Protein AF-A0A9X5H8Q0-F1 (afdb_monomer)

Radius of gyration: 17.74 Å; Cα contacts (8 Å, |Δi|>4): 234; chains: 1; bounding box: 45×31×54 Å

Structure (mmCIF, N/CA/C/O backbone):
data_AF-A0A9X5H8Q0-F1
#
_entry.id   AF-A0A9X5H8Q0-F1
#
loop_
_atom_site.group_PDB
_atom_site.id
_atom_site.type_symbol
_atom_site.label_atom_id
_atom_site.label_alt_id
_atom_site.label_comp_id
_atom_site.label_asym_id
_atom_site.label_entity_id
_atom_site.label_seq_id
_atom_site.pdbx_PDB_ins_code
_atom_site.Cartn_x
_atom_site.Cartn_y
_atom_site.Cartn_z
_atom_site.occupancy
_atom_site.B_iso_or_equiv
_atom_site.auth_seq_id
_atom_site.auth_comp_id
_atom_site.auth_asym_id
_atom_site.auth_atom_id
_atom_site.pdbx_PDB_model_num
ATOM 1 N N . MET A 1 1 ? -1.370 -17.791 18.245 1.00 50.34 1 MET A N 1
ATOM 2 C CA . MET A 1 1 ? -1.961 -17.203 17.014 1.00 50.34 1 MET A CA 1
ATOM 3 C C . MET A 1 1 ? -3.452 -17.505 16.830 1.00 50.34 1 MET A C 1
ATOM 5 O O . MET A 1 1 ? -4.183 -16.585 16.493 1.00 50.34 1 MET A O 1
ATOM 9 N N . LYS A 1 2 ? -3.942 -18.726 17.119 1.00 41.28 2 LYS A N 1
ATOM 10 C CA . LYS A 1 2 ? -5.368 -19.105 16.961 1.00 41.28 2 LYS A CA 1
ATOM 11 C C . LYS A 1 2 ? -6.381 -18.156 17.639 1.00 41.28 2 LYS A C 1
ATOM 13 O O . LYS A 1 2 ? -7.402 -17.842 17.040 1.00 41.28 2 LYS A O 1
ATOM 18 N N . LYS A 1 3 ? -6.084 -17.642 18.844 1.00 47.84 3 LYS A N 1
ATOM 19 C CA . LYS A 1 3 ? -6.938 -16.649 19.535 1.00 47.84 3 LYS A CA 1
ATOM 20 C C . LYS A 1 3 ? -7.004 -15.300 18.798 1.00 47.84 3 LYS A C 1
ATOM 22 O O . LYS A 1 3 ? -8.093 -14.778 18.620 1.00 47.84 3 LYS A O 1
ATOM 27 N N . LYS A 1 4 ? -5.874 -14.797 18.278 1.00 48.25 4 LYS A N 1
ATOM 28 C CA . LYS A 1 4 ? -5.809 -13.535 17.509 1.00 48.25 4 LYS A CA 1
ATOM 29 C C . LYS A 1 4 ? -6.620 -13.603 16.210 1.00 48.25 4 LYS A C 1
ATOM 31 O O . LYS A 1 4 ? -7.313 -12.654 15.868 1.00 48.25 4 LYS A O 1
ATOM 36 N N . ILE A 1 5 ? -6.567 -14.751 15.532 1.00 52.00 5 ILE A N 1
ATOM 37 C CA . ILE A 1 5 ? -7.338 -15.019 14.311 1.00 52.00 5 ILE A CA 1
ATOM 38 C C . ILE A 1 5 ? -8.840 -15.080 14.628 1.00 52.00 5 ILE A C 1
ATOM 40 O O . ILE A 1 5 ? -9.629 -14.445 13.936 1.00 52.00 5 ILE A O 1
ATOM 44 N N . LYS A 1 6 ? -9.246 -15.759 15.713 1.00 45.59 6 LYS A N 1
ATOM 45 C CA . LYS A 1 6 ? -10.649 -15.768 16.173 1.00 45.59 6 LYS A CA 1
ATOM 46 C C . LYS A 1 6 ? -11.170 -14.368 16.507 1.00 45.59 6 LYS A C 1
ATOM 48 O O . LYS A 1 6 ? -12.279 -14.040 16.112 1.00 45.59 6 LYS A O 1
ATOM 53 N N . SER A 1 7 ? -10.369 -13.531 17.159 1.00 47.72 7 SER A N 1
ATOM 54 C CA . SER A 1 7 ? -10.732 -12.144 17.473 1.00 47.72 7 SER A CA 1
ATOM 55 C C . SER A 1 7 ? -10.993 -11.288 16.223 1.00 47.72 7 SER A C 1
ATOM 57 O O . SER A 1 7 ? -11.932 -10.503 16.217 1.00 47.72 7 SER A O 1
ATOM 59 N N . TYR A 1 8 ? -10.231 -11.480 15.139 1.00 49.53 8 TYR A N 1
ATOM 60 C CA . TYR A 1 8 ? -10.487 -10.822 13.847 1.00 49.53 8 TYR A CA 1
ATOM 61 C C . TYR A 1 8 ? -11.709 -11.403 13.117 1.00 49.53 8 TYR A C 1
ATOM 63 O O . TYR A 1 8 ? -12.479 -10.680 12.483 1.00 49.53 8 TYR A O 1
ATOM 71 N N . LEU A 1 9 ? -11.917 -12.720 13.240 1.00 44.72 9 LEU A N 1
ATOM 72 C CA . LEU A 1 9 ? -13.046 -13.430 12.638 1.00 44.72 9 LEU A CA 1
ATOM 73 C C . LEU A 1 9 ? -14.406 -13.009 13.219 1.00 44.72 9 LEU A C 1
ATOM 75 O O . LEU A 1 9 ? -15.390 -13.159 12.500 1.00 44.72 9 LEU A O 1
ATOM 79 N N . VAL A 1 10 ? -14.457 -12.503 14.459 1.00 48.38 10 VAL A N 1
ATOM 80 C CA . VAL A 1 10 ? -15.687 -12.024 15.127 1.00 48.38 10 VAL A CA 1
ATOM 81 C C . VAL A 1 10 ? -16.143 -10.656 14.599 1.00 48.38 10 VAL A C 1
ATOM 83 O O . VAL A 1 10 ? -17.338 -10.395 14.564 1.00 48.38 10 VAL A O 1
ATOM 86 N N . PHE A 1 11 ? -15.223 -9.809 14.124 1.00 48.34 11 PHE A N 1
ATOM 87 C CA . PHE A 1 11 ? -15.541 -8.466 13.609 1.00 48.34 11 PHE A CA 1
ATOM 88 C C . PHE A 1 11 ? -15.833 -8.408 12.107 1.00 48.34 11 PHE A C 1
ATOM 90 O O . PHE A 1 11 ? -16.280 -7.381 11.605 1.00 48.34 11 PHE A O 1
ATOM 97 N N . SER A 1 12 ? -15.580 -9.494 11.376 1.00 50.25 12 SER A N 1
ATOM 98 C CA . SER A 1 12 ? -15.702 -9.530 9.919 1.00 50.25 12 SER A CA 1
ATOM 99 C C . SER A 1 12 ? -16.773 -10.525 9.477 1.00 50.25 12 SER A C 1
ATOM 101 O O . SER A 1 12 ? -16.705 -11.720 9.784 1.00 50.25 12 SER A O 1
ATOM 103 N N . SER A 1 13 ? -17.751 -10.036 8.710 1.00 59.66 13 SER A N 1
ATOM 104 C CA . SER A 1 13 ? -18.721 -10.886 8.017 1.00 59.66 13 SER A CA 1
ATOM 105 C C . SER A 1 13 ? -17.998 -11.836 7.053 1.00 59.66 13 SER A C 1
ATOM 107 O O . SER A 1 13 ? -16.905 -11.543 6.560 1.00 59.66 13 SER A O 1
ATOM 109 N N . PHE A 1 14 ? -18.588 -13.003 6.784 1.00 56.47 14 PHE A N 1
ATOM 110 C CA . PHE A 1 14 ? -18.031 -13.959 5.818 1.00 56.47 14 PHE A CA 1
ATOM 111 C C . PHE A 1 14 ? -17.806 -13.303 4.444 1.00 56.47 14 PHE A C 1
ATOM 113 O O . PHE A 1 14 ? -16.741 -13.468 3.851 1.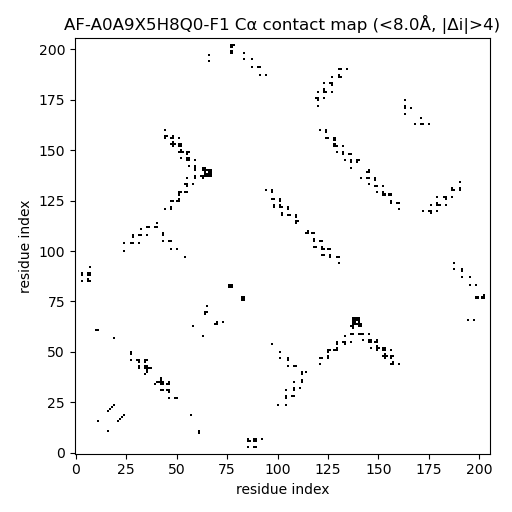00 56.47 14 PHE A O 1
ATOM 120 N N . SER A 1 15 ? -18.741 -12.452 4.011 1.00 58.22 15 SER A N 1
ATOM 121 C CA . SER A 1 15 ? -18.649 -11.682 2.766 1.00 58.22 15 SER A CA 1
ATOM 122 C C . SER A 1 15 ? -17.457 -10.720 2.742 1.00 58.22 15 SER A C 1
ATOM 124 O O . SER A 1 15 ? -16.761 -10.650 1.735 1.00 58.22 15 SER A O 1
ATOM 126 N N . TYR A 1 16 ? -17.148 -10.040 3.853 1.00 67.44 16 TYR A N 1
ATOM 127 C CA . TYR A 1 16 ? -15.959 -9.183 3.935 1.00 67.44 16 TYR A CA 1
ATOM 128 C C . TYR A 1 16 ? -14.668 -9.991 3.740 1.00 67.44 16 TYR A C 1
ATOM 130 O O . TYR A 1 16 ? -13.766 -9.559 3.029 1.00 67.44 16 TYR A O 1
ATOM 138 N N . LYS A 1 17 ? -14.582 -11.192 4.330 1.00 68.44 17 LYS A N 1
ATOM 139 C CA . LYS A 1 17 ? -13.389 -12.052 4.222 1.00 68.44 17 LYS A CA 1
ATOM 140 C C . LYS A 1 17 ? -13.151 -12.485 2.781 1.00 68.44 17 LYS A C 1
ATOM 142 O O . LYS A 1 17 ? -12.035 -12.358 2.291 1.00 68.44 17 LYS A O 1
ATOM 147 N N . VAL A 1 18 ? -14.197 -12.949 2.102 1.00 71.56 18 VAL A N 1
ATOM 148 C CA . VAL A 1 18 ? -14.104 -13.359 0.695 1.00 71.56 18 VAL A CA 1
ATOM 149 C C . VAL A 1 18 ? -13.741 -12.163 -0.190 1.00 71.56 18 VAL A C 1
ATOM 151 O O . VAL A 1 18 ? -12.821 -12.260 -1.000 1.00 71.56 18 VAL A O 1
ATOM 154 N N . CYS A 1 19 ? -14.379 -11.006 0.012 1.00 73.88 19 CYS A N 1
ATOM 155 C CA . CYS A 1 19 ? -14.092 -9.818 -0.789 1.00 73.88 19 CYS A CA 1
ATOM 156 C C . CYS A 1 19 ? -12.659 -9.298 -0.601 1.00 73.88 19 CYS A C 1
ATOM 158 O O . CYS A 1 19 ? -11.999 -8.966 -1.577 1.00 73.88 19 CYS A O 1
ATOM 160 N N . ILE A 1 20 ? -12.157 -9.238 0.632 1.00 76.06 20 ILE A N 1
ATOM 161 C CA . ILE A 1 20 ? -10.864 -8.605 0.940 1.00 76.06 20 ILE A CA 1
ATOM 162 C C . ILE A 1 20 ? -9.680 -9.546 0.715 1.00 76.06 20 ILE A C 1
ATOM 164 O O . ILE A 1 20 ? -8.627 -9.096 0.271 1.00 76.06 20 ILE A O 1
ATOM 168 N N . PHE A 1 21 ? -9.816 -10.831 1.054 1.00 74.38 21 PHE A N 1
ATOM 169 C CA . PHE A 1 21 ? -8.700 -11.778 0.963 1.00 74.38 21 PHE A CA 1
ATOM 170 C C . PHE A 1 21 ? -8.621 -12.497 -0.381 1.00 74.38 21 PHE A C 1
ATOM 172 O O . PHE A 1 21 ? -7.537 -12.944 -0.739 1.00 74.38 21 PHE A O 1
ATOM 179 N N . LEU A 1 22 ? -9.733 -12.619 -1.113 1.00 78.31 22 LEU A N 1
ATOM 180 C CA . LEU A 1 22 ? -9.769 -13.358 -2.375 1.00 78.31 22 LEU A CA 1
ATOM 181 C C . LEU A 1 22 ? -10.064 -12.436 -3.560 1.00 78.31 22 LEU A C 1
ATOM 183 O O . LEU A 1 22 ? -9.274 -12.366 -4.497 1.00 78.31 22 LEU A O 1
ATOM 187 N N . LEU A 1 23 ? -11.178 -11.703 -3.510 1.00 82.75 23 LEU A N 1
ATOM 188 C CA . LEU A 1 23 ? -11.674 -10.965 -4.672 1.00 82.75 23 LEU A CA 1
ATOM 189 C C . LEU A 1 23 ? -10.830 -9.721 -4.979 1.00 82.75 23 LEU A C 1
ATOM 191 O O . LEU A 1 23 ? -10.402 -9.543 -6.114 1.00 82.75 23 LEU A O 1
ATOM 195 N N . MET A 1 24 ? -10.535 -8.892 -3.973 1.00 86.00 24 MET A N 1
ATOM 196 C CA . MET A 1 24 ? -9.744 -7.670 -4.146 1.00 86.00 24 MET A CA 1
ATOM 197 C C . MET A 1 24 ? -8.329 -7.971 -4.672 1.00 86.00 24 MET A C 1
ATOM 199 O O . MET A 1 24 ? -7.957 -7.365 -5.677 1.00 86.00 24 MET A O 1
ATOM 203 N N . PRO A 1 25 ? -7.544 -8.907 -4.094 1.00 85.38 25 PRO A N 1
ATOM 204 C CA . PRO A 1 25 ? -6.224 -9.222 -4.628 1.00 85.38 25 PRO A CA 1
ATOM 205 C C . PRO A 1 25 ? -6.289 -9.814 -6.036 1.00 85.38 25 PRO A C 1
ATOM 207 O O . PRO A 1 25 ? -5.495 -9.418 -6.878 1.00 85.38 25 PRO A O 1
ATOM 210 N N . ALA A 1 26 ? -7.251 -10.700 -6.327 1.00 86.69 26 ALA A N 1
ATOM 211 C CA . ALA A 1 26 ? -7.394 -11.289 -7.660 1.00 86.69 26 ALA A CA 1
ATOM 212 C C . ALA A 1 26 ? -7.710 -10.234 -8.734 1.00 86.69 26 ALA A C 1
ATOM 214 O O . ALA A 1 26 ? -7.092 -10.230 -9.798 1.00 86.69 26 ALA A O 1
ATOM 215 N N . VAL A 1 27 ? -8.626 -9.305 -8.440 1.00 89.50 27 VAL A N 1
ATOM 216 C CA . VAL A 1 27 ? -8.966 -8.198 -9.346 1.00 89.50 27 VAL A CA 1
ATOM 217 C C . VAL A 1 27 ? -7.771 -7.264 -9.534 1.00 89.50 27 VAL A C 1
ATOM 219 O O . VAL A 1 27 ? -7.460 -6.899 -10.665 1.00 89.50 27 VAL A O 1
ATOM 222 N N . LEU A 1 28 ? -7.062 -6.914 -8.456 1.00 89.62 28 LEU A N 1
ATOM 223 C CA . LEU A 1 28 ? -5.880 -6.051 -8.535 1.00 89.62 28 LEU A CA 1
ATOM 224 C C . LEU A 1 28 ? -4.726 -6.700 -9.303 1.00 89.62 28 LEU A C 1
ATOM 226 O O . LEU A 1 28 ? -4.047 -6.000 -10.044 1.00 89.62 28 LEU A O 1
ATOM 230 N N . VAL A 1 29 ? -4.525 -8.014 -9.179 1.00 91.19 29 VAL A N 1
ATOM 231 C CA . VAL A 1 29 ? -3.552 -8.750 -10.000 1.00 91.19 29 VAL A CA 1
ATOM 232 C C . VAL A 1 29 ? -3.957 -8.715 -11.470 1.00 91.19 29 VAL A C 1
ATOM 234 O O . VAL A 1 29 ? -3.126 -8.393 -12.310 1.00 91.19 29 VAL A O 1
ATOM 237 N N . GLY A 1 30 ? -5.224 -8.994 -11.794 1.00 89.56 30 GLY A N 1
ATOM 238 C CA . GLY A 1 30 ? -5.702 -8.964 -13.179 1.00 89.56 30 GLY A CA 1
ATOM 239 C C . GLY A 1 30 ? -5.543 -7.584 -13.825 1.00 89.56 30 GLY A C 1
ATOM 240 O O . GLY A 1 30 ? -5.017 -7.472 -14.932 1.00 89.56 30 GLY A O 1
ATOM 241 N N . ILE A 1 31 ? -5.931 -6.527 -13.105 1.00 91.19 31 ILE A N 1
ATOM 242 C CA . ILE A 1 31 ? -5.744 -5.140 -13.548 1.00 91.19 31 ILE A CA 1
ATOM 243 C C . ILE A 1 31 ? -4.251 -4.808 -13.652 1.00 91.19 31 ILE A C 1
ATOM 245 O O . ILE A 1 31 ? -3.831 -4.231 -14.651 1.00 91.19 31 ILE A O 1
ATOM 249 N N . GLY A 1 32 ? -3.446 -5.198 -12.663 1.00 89.69 32 GLY A N 1
ATOM 250 C CA . GLY A 1 32 ? -2.006 -4.946 -12.637 1.00 89.69 32 GLY A CA 1
ATOM 251 C C . GLY A 1 32 ? -1.281 -5.575 -13.823 1.00 89.69 32 GLY A C 1
ATOM 252 O O . GLY A 1 32 ? -0.556 -4.882 -14.528 1.00 89.69 32 GLY A O 1
ATOM 253 N N . ILE A 1 33 ? -1.552 -6.849 -14.123 1.00 91.62 33 ILE A N 1
ATOM 254 C CA . ILE A 1 33 ? -1.021 -7.544 -15.307 1.00 91.62 33 ILE A CA 1
ATOM 255 C C . ILE A 1 33 ? -1.441 -6.822 -16.593 1.00 91.62 33 ILE A C 1
ATOM 257 O O . ILE A 1 33 ? -0.608 -6.601 -17.472 1.00 91.62 33 ILE A O 1
ATOM 261 N N . GLY A 1 34 ? -2.707 -6.403 -16.693 1.00 90.69 34 GLY A N 1
ATOM 262 C CA . GLY A 1 34 ? -3.199 -5.628 -17.832 1.00 90.69 34 GLY A CA 1
ATOM 263 C C . GLY A 1 34 ? -2.427 -4.321 -18.026 1.00 90.69 34 GLY A C 1
ATOM 264 O O . GLY A 1 34 ? -1.940 -4.047 -19.120 1.00 90.69 34 GLY A O 1
ATOM 265 N N . ILE A 1 35 ? -2.233 -3.540 -16.963 1.00 90.94 35 ILE A N 1
ATOM 266 C CA . ILE A 1 35 ? -1.495 -2.270 -17.027 1.00 90.94 35 ILE A CA 1
ATOM 267 C C . ILE A 1 35 ? -0.020 -2.511 -17.370 1.00 90.94 35 ILE A C 1
ATOM 269 O O . ILE A 1 35 ? 0.526 -1.831 -18.238 1.00 90.94 35 ILE A O 1
ATOM 273 N N . VAL A 1 36 ? 0.621 -3.490 -16.730 1.00 91.19 36 VAL A N 1
ATOM 274 C CA . VAL A 1 36 ? 2.016 -3.872 -16.998 1.00 91.19 36 VAL A CA 1
ATOM 275 C C . VAL A 1 36 ? 2.201 -4.317 -18.448 1.00 91.19 36 VAL A C 1
ATOM 277 O O . VAL A 1 36 ? 3.196 -3.956 -19.066 1.00 91.19 36 VAL A O 1
ATOM 280 N N . SER A 1 37 ? 1.234 -5.029 -19.033 1.00 88.94 37 SER A N 1
ATOM 281 C CA . SER A 1 37 ? 1.314 -5.452 -20.437 1.00 88.94 37 SER A CA 1
ATOM 282 C C . SER A 1 37 ? 1.310 -4.287 -21.435 1.00 88.94 37 SER A C 1
ATOM 284 O O . SER A 1 37 ? 1.880 -4.411 -22.515 1.00 88.94 37 SER A O 1
ATOM 286 N N . ILE A 1 38 ? 0.704 -3.152 -21.068 1.00 90.25 38 ILE A N 1
ATOM 287 C CA . ILE A 1 38 ? 0.595 -1.964 -21.927 1.00 90.25 38 ILE A CA 1
ATOM 288 C C . ILE A 1 38 ? 1.763 -0.997 -21.681 1.00 90.25 38 ILE A C 1
ATOM 290 O O . ILE A 1 38 ? 2.310 -0.436 -22.626 1.00 90.25 38 ILE A O 1
ATOM 294 N N . PHE A 1 39 ? 2.140 -0.792 -20.416 1.00 85.56 39 PHE A N 1
ATOM 295 C CA . PHE A 1 39 ? 3.065 0.269 -19.993 1.00 85.56 39 PHE A CA 1
ATOM 296 C C . PHE A 1 39 ? 4.423 -0.235 -19.476 1.00 85.56 39 PHE A C 1
ATOM 298 O O . PHE A 1 39 ? 5.269 0.576 -19.094 1.00 85.56 39 PHE A O 1
ATOM 305 N N . GLY A 1 40 ? 4.655 -1.550 -19.437 1.00 84.44 40 GLY A N 1
ATOM 306 C CA . GLY A 1 40 ? 5.911 -2.144 -18.970 1.00 84.44 40 GLY A CA 1
ATOM 307 C C . GLY A 1 40 ? 6.224 -1.793 -17.512 1.00 84.44 40 GLY A C 1
ATOM 308 O O . GLY A 1 40 ? 5.362 -1.908 -16.637 1.00 84.44 40 GLY A O 1
ATOM 309 N N . GLU A 1 41 ? 7.451 -1.331 -17.244 1.00 80.62 41 GLU A N 1
ATOM 310 C CA . GLU A 1 41 ? 7.910 -0.942 -15.898 1.00 80.62 41 GLU A CA 1
ATOM 311 C C . GLU A 1 41 ? 7.047 0.157 -15.258 1.00 80.62 41 GLU A C 1
ATOM 313 O O . GLU A 1 41 ? 6.767 0.112 -14.058 1.00 80.62 41 GLU A O 1
ATOM 318 N N . LEU A 1 42 ? 6.553 1.117 -16.050 1.00 84.31 42 LEU A N 1
ATOM 319 C CA . LEU A 1 42 ? 5.640 2.158 -15.561 1.00 84.31 42 LEU A CA 1
ATOM 320 C C . LEU A 1 42 ? 4.289 1.575 -15.123 1.00 84.31 42 LEU A C 1
ATOM 322 O O . LEU A 1 42 ? 3.583 2.165 -14.306 1.00 84.31 42 LEU A O 1
ATOM 326 N N . GLY A 1 43 ? 3.927 0.391 -15.617 1.00 85.75 43 GLY A N 1
ATOM 327 C CA . GLY A 1 43 ? 2.734 -0.305 -15.162 1.00 85.75 43 GLY A CA 1
ATOM 328 C C . GLY A 1 43 ? 2.856 -0.858 -13.742 1.00 85.75 43 GLY A C 1
ATOM 329 O O . GLY A 1 43 ? 1.854 -0.932 -13.029 1.00 85.75 43 GLY A O 1
ATOM 330 N N . LEU A 1 44 ? 4.071 -1.176 -13.280 1.00 87.12 44 LEU A N 1
ATOM 331 C CA . LEU A 1 44 ? 4.309 -1.634 -11.906 1.00 87.12 44 LEU A CA 1
ATOM 332 C C . LEU A 1 44 ? 4.085 -0.501 -10.900 1.00 87.12 44 LEU A C 1
ATOM 334 O O . LEU A 1 44 ? 3.439 -0.700 -9.868 1.00 87.12 44 LEU A O 1
ATOM 338 N N . THR A 1 45 ? 4.539 0.711 -11.229 1.00 89.88 45 THR A N 1
ATOM 339 C CA . THR A 1 45 ? 4.321 1.892 -10.383 1.00 89.88 45 THR A CA 1
ATOM 340 C C . THR A 1 45 ? 2.839 2.257 -10.320 1.00 89.88 45 THR A C 1
ATOM 342 O O . THR A 1 45 ? 2.307 2.463 -9.229 1.00 89.88 45 THR A O 1
ATOM 345 N N . ALA A 1 46 ? 2.137 2.229 -11.457 1.00 90.06 46 ALA A N 1
ATOM 346 C CA . ALA A 1 46 ? 0.690 2.426 -11.513 1.00 90.06 46 ALA A CA 1
ATOM 347 C C . ALA A 1 46 ? -0.077 1.356 -10.711 1.00 90.06 46 ALA A C 1
ATOM 349 O O . ALA A 1 46 ? -1.041 1.670 -10.010 1.00 90.06 46 ALA A O 1
ATOM 350 N N . THR A 1 47 ? 0.380 0.102 -10.735 1.00 91.62 47 THR A N 1
ATOM 351 C CA . THR A 1 47 ? -0.206 -0.977 -9.924 1.00 91.62 47 THR A CA 1
ATOM 352 C C . THR A 1 47 ? -0.017 -0.718 -8.427 1.00 91.62 47 THR A C 1
ATOM 354 O O . THR A 1 47 ? -0.969 -0.860 -7.659 1.00 91.62 47 THR A O 1
ATOM 357 N N . ALA A 1 48 ? 1.164 -0.257 -7.998 1.00 91.44 48 ALA A N 1
ATOM 358 C CA . ALA A 1 48 ? 1.414 0.128 -6.606 1.00 91.44 48 ALA A CA 1
ATOM 359 C C . ALA A 1 48 ? 0.526 1.306 -6.151 1.00 91.44 48 ALA A C 1
ATOM 361 O O . ALA A 1 48 ? 0.041 1.323 -5.015 1.00 91.44 48 ALA A O 1
ATOM 362 N N . MET A 1 49 ? 0.251 2.273 -7.034 1.00 93.31 49 MET A N 1
ATOM 363 C CA . MET A 1 49 ? -0.692 3.365 -6.756 1.00 93.31 49 MET A CA 1
ATOM 364 C C . MET A 1 49 ? -2.116 2.844 -6.540 1.00 93.31 49 MET A C 1
ATOM 366 O O . MET A 1 49 ? -2.755 3.176 -5.538 1.00 93.31 49 MET A O 1
ATOM 370 N N . LEU A 1 50 ? -2.606 2.016 -7.469 1.00 91.81 50 LEU A N 1
ATOM 371 C CA . LEU A 1 50 ? -3.956 1.451 -7.421 1.00 91.81 50 LEU A CA 1
ATOM 372 C C . LEU A 1 50 ? -4.155 0.567 -6.194 1.00 91.81 50 LEU A C 1
ATOM 374 O O . LEU A 1 50 ? -5.181 0.671 -5.525 1.00 91.81 50 LEU A O 1
ATOM 378 N N . LEU A 1 51 ? -3.155 -0.249 -5.863 1.00 93.12 51 LEU A N 1
ATOM 379 C CA . LEU A 1 51 ? -3.128 -1.039 -4.642 1.00 93.12 51 LEU A CA 1
ATOM 380 C C . LEU A 1 51 ? -3.282 -0.153 -3.399 1.00 93.12 51 LEU A C 1
ATOM 382 O O . LEU A 1 51 ? -4.140 -0.416 -2.559 1.00 93.12 51 LEU A O 1
ATOM 386 N N . THR A 1 52 ? -2.492 0.917 -3.300 1.00 91.56 52 THR A N 1
ATOM 387 C CA . THR A 1 52 ? -2.527 1.838 -2.153 1.00 91.56 52 THR A CA 1
ATOM 388 C C . THR A 1 52 ? -3.911 2.478 -1.999 1.00 91.56 52 THR A C 1
ATOM 390 O O . THR A 1 52 ? -4.458 2.528 -0.896 1.00 91.56 52 THR A O 1
ATOM 393 N N . MET A 1 53 ? -4.518 2.900 -3.111 1.00 90.25 53 MET A N 1
ATOM 394 C CA . MET A 1 53 ? -5.879 3.439 -3.137 1.00 90.25 53 MET A CA 1
ATOM 395 C C . MET A 1 53 ? -6.913 2.393 -2.696 1.00 90.25 53 MET A C 1
ATOM 397 O O . MET A 1 53 ? -7.721 2.650 -1.801 1.00 90.25 53 MET A O 1
ATOM 401 N N . ALA A 1 54 ? -6.868 1.194 -3.280 1.00 88.38 54 ALA A N 1
ATOM 402 C CA . ALA A 1 54 ? -7.784 0.103 -2.962 1.00 88.38 54 ALA A CA 1
ATOM 403 C C . ALA A 1 54 ? -7.703 -0.294 -1.483 1.00 88.38 54 ALA A C 1
ATOM 405 O O . ALA A 1 54 ? -8.726 -0.501 -0.831 1.00 88.38 54 ALA A O 1
ATOM 406 N N . GLU A 1 55 ? -6.500 -0.330 -0.914 1.00 89.69 55 GLU A N 1
ATOM 407 C CA . GLU A 1 55 ? -6.296 -0.659 0.490 1.00 89.69 55 GLU A CA 1
ATOM 408 C C . GLU A 1 55 ? -6.858 0.396 1.453 1.00 89.69 55 GLU A C 1
ATOM 410 O O . GLU A 1 55 ? -7.331 0.025 2.533 1.00 89.69 55 GLU A O 1
ATOM 415 N N . ILE A 1 56 ? -6.836 1.680 1.088 1.00 87.19 56 ILE A N 1
ATOM 416 C CA . ILE A 1 56 ? -7.417 2.770 1.891 1.00 87.19 56 ILE A CA 1
ATOM 417 C C . ILE A 1 56 ? -8.947 2.771 1.789 1.00 87.19 56 ILE A C 1
ATOM 419 O O . ILE A 1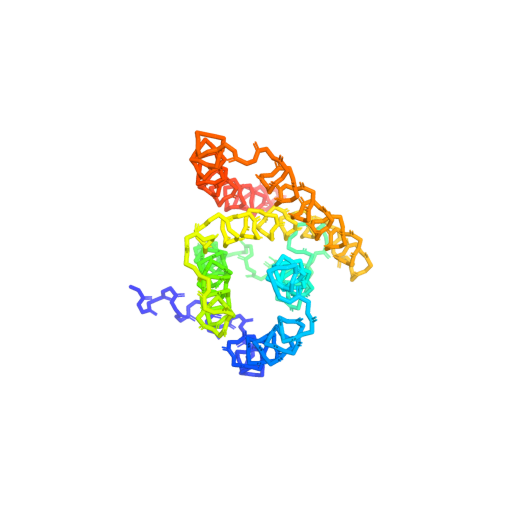 56 ? -9.639 2.923 2.798 1.00 87.19 56 ILE A O 1
ATOM 423 N N . LEU A 1 57 ? -9.493 2.528 0.596 1.00 85.62 57 LEU A N 1
ATOM 424 C CA . LEU A 1 57 ? -10.939 2.404 0.402 1.00 85.62 57 LEU A CA 1
ATOM 425 C C . LEU A 1 57 ? -11.506 1.171 1.108 1.00 85.62 57 LEU A C 1
ATOM 427 O O . LEU A 1 57 ? -12.553 1.255 1.747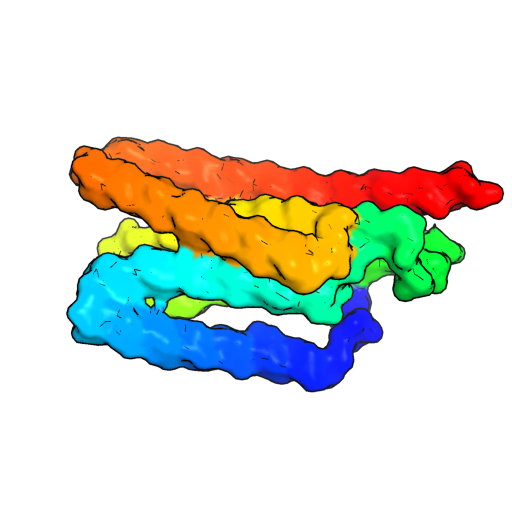 1.00 85.62 57 LEU A O 1
ATOM 431 N N . SER A 1 58 ? -10.793 0.044 1.059 1.00 82.19 58 SER A N 1
ATOM 432 C CA . SER A 1 58 ? -11.207 -1.191 1.729 1.00 82.19 58 SER A CA 1
ATOM 433 C C . SER A 1 58 ? -11.314 -1.035 3.252 1.00 82.19 58 SER A C 1
ATOM 435 O O . SER A 1 58 ? -12.183 -1.640 3.881 1.00 82.19 58 SER A O 1
ATOM 437 N N . ASP A 1 59 ? -10.488 -0.159 3.837 1.00 78.81 59 ASP A N 1
ATOM 438 C CA . ASP A 1 59 ? -10.479 0.135 5.273 1.00 78.81 59 ASP A CA 1
ATOM 439 C C . ASP A 1 59 ? -11.763 0.827 5.738 1.00 78.81 59 ASP A C 1
ATOM 441 O O . ASP A 1 59 ? -12.213 0.605 6.864 1.00 78.81 59 ASP A O 1
ATOM 445 N N . HIS A 1 60 ? -12.406 1.595 4.846 1.00 75.81 60 HIS A N 1
ATOM 446 C CA . HIS A 1 60 ? -13.696 2.227 5.123 1.00 75.81 60 HIS A CA 1
ATOM 447 C C . HIS A 1 60 ? -14.737 1.197 5.578 1.00 75.81 60 HIS A C 1
ATOM 449 O O . HIS A 1 60 ? -15.585 1.474 6.421 1.00 75.81 60 HIS A O 1
ATOM 455 N N . TRP A 1 61 ? -14.684 -0.020 5.040 1.00 68.19 61 TRP A N 1
ATOM 456 C CA . TRP A 1 61 ? -15.725 -0.999 5.308 1.00 68.19 61 TRP A CA 1
ATOM 457 C C . TRP A 1 61 ? -15.632 -1.616 6.712 1.00 68.19 61 TRP A C 1
ATOM 459 O O . TRP A 1 61 ? -16.665 -1.943 7.298 1.00 68.19 61 TRP A O 1
ATOM 469 N N . LEU A 1 62 ? -14.422 -1.750 7.274 1.00 64.56 62 LEU A N 1
ATOM 470 C CA . LEU A 1 62 ? -14.209 -2.429 8.561 1.00 64.56 62 LEU A CA 1
ATOM 471 C C . LEU A 1 62 ? -13.866 -1.480 9.712 1.00 64.56 62 LEU A C 1
ATOM 473 O O . LEU A 1 62 ? -14.257 -1.742 10.848 1.00 64.56 62 LEU A O 1
ATOM 477 N N . PHE A 1 63 ? -13.171 -0.378 9.434 1.00 65.56 63 PHE A N 1
ATOM 478 C CA . PHE A 1 63 ? -12.617 0.507 10.459 1.00 65.56 63 PHE A CA 1
ATOM 479 C C . PHE A 1 63 ? -13.014 1.979 10.304 1.00 65.56 63 PHE A C 1
ATOM 481 O O . PHE A 1 63 ? -12.482 2.833 11.024 1.00 65.56 63 PHE A O 1
ATOM 488 N N . SER A 1 64 ? -13.964 2.296 9.416 1.00 61.97 64 SER A N 1
ATOM 489 C CA . SER A 1 64 ? -14.468 3.666 9.313 1.00 61.97 64 SER A CA 1
ATOM 490 C C . SER A 1 64 ? -15.016 4.156 10.655 1.00 61.97 64 SER A C 1
ATOM 492 O O . SER A 1 64 ? -15.711 3.434 11.371 1.00 61.97 64 SER A O 1
ATOM 494 N N . GLY A 1 65 ? -14.647 5.384 11.017 1.00 57.53 65 GLY A N 1
ATOM 495 C CA . GLY A 1 65 ? -15.123 6.033 12.235 1.00 57.53 65 GLY A CA 1
ATOM 496 C C . GLY A 1 65 ? -14.551 5.472 13.542 1.00 57.53 65 GLY A C 1
ATOM 497 O O . GLY A 1 65 ? -14.969 5.921 14.607 1.00 57.53 65 GLY A O 1
ATOM 498 N N . LEU A 1 66 ? -13.560 4.564 13.510 1.00 59.44 66 LEU A N 1
ATOM 499 C CA . LEU A 1 66 ? -12.884 4.086 14.730 1.00 59.44 66 LEU A CA 1
ATOM 500 C C . LEU A 1 66 ? -12.267 5.219 15.565 1.00 59.44 66 LEU A C 1
ATOM 502 O O . LEU A 1 66 ? -12.072 5.077 16.768 1.00 59.44 66 LEU A O 1
ATOM 506 N N . MET A 1 67 ? -11.894 6.334 14.936 1.00 56.09 67 MET A N 1
ATOM 507 C CA . MET A 1 67 ? -11.386 7.507 15.645 1.00 56.09 67 MET A CA 1
ATOM 508 C C . MET A 1 67 ? -12.355 8.693 15.595 1.00 56.09 67 MET A C 1
ATOM 510 O O . MET A 1 67 ? -11.977 9.772 16.050 1.00 56.09 67 MET A O 1
ATOM 514 N N . ALA A 1 68 ? -13.583 8.522 15.105 1.00 57.34 68 ALA A N 1
ATOM 515 C CA . ALA A 1 68 ? -14.625 9.540 15.214 1.00 57.34 68 ALA A CA 1
ATOM 516 C C . ALA A 1 68 ? -15.196 9.564 16.644 1.00 57.34 68 ALA A C 1
ATOM 518 O O . ALA A 1 68 ? -15.151 8.564 17.360 1.00 57.34 68 ALA A O 1
ATOM 519 N N . LYS A 1 69 ? -15.669 10.734 17.091 1.00 50.16 69 LYS A N 1
ATOM 520 C CA . LYS A 1 69 ? -16.110 10.968 18.479 1.00 50.16 69 LYS A CA 1
ATOM 521 C C . LYS A 1 69 ? -17.402 10.202 18.831 1.00 50.16 69 LYS A C 1
ATOM 523 O O . LYS A 1 69 ? -17.588 9.876 19.996 1.00 50.16 69 LYS A O 1
ATOM 528 N N . GLU A 1 70 ? -18.210 9.857 17.826 1.00 46.53 70 GLU A N 1
ATOM 529 C CA . GLU A 1 70 ? -19.533 9.222 17.940 1.00 46.53 70 GLU A CA 1
ATOM 530 C C . GLU A 1 70 ? -19.642 8.001 17.007 1.00 46.53 70 GLU A C 1
ATOM 532 O O . GLU A 1 70 ? -20.341 8.026 15.998 1.00 46.53 70 GLU A O 1
ATOM 537 N N . SER A 1 71 ? -18.900 6.924 17.276 1.00 48.84 71 SER A N 1
ATOM 538 C CA . SER A 1 71 ? -19.147 5.649 16.588 1.00 48.84 71 SER A CA 1
ATOM 539 C C . SER A 1 71 ? -19.893 4.685 17.511 1.00 48.84 71 SER A C 1
ATOM 541 O O . SER A 1 71 ? -19.307 4.090 18.412 1.00 48.84 71 SER A O 1
ATOM 543 N N . GLU A 1 72 ? -21.194 4.497 17.254 1.00 43.59 72 GLU A N 1
ATOM 544 C CA . GLU A 1 72 ? -22.100 3.603 18.009 1.00 43.59 72 GLU A CA 1
ATOM 545 C C . GLU A 1 72 ? -21.548 2.172 18.167 1.00 43.59 72 GLU A C 1
ATOM 547 O O . GLU A 1 72 ? -21.742 1.513 19.185 1.00 43.59 72 GLU A O 1
ATOM 552 N N . ARG A 1 73 ? -20.774 1.679 17.188 1.00 45.50 73 ARG A N 1
ATOM 553 C CA . ARG A 1 73 ? -20.150 0.341 17.243 1.00 45.50 73 ARG A CA 1
ATOM 554 C C . ARG A 1 73 ? -19.048 0.211 18.303 1.00 45.50 73 ARG A C 1
ATOM 556 O O . ARG A 1 73 ? -18.601 -0.903 18.578 1.00 45.50 73 ARG A O 1
ATOM 563 N N . MET A 1 74 ? -18.578 1.321 18.871 1.00 48.44 74 MET A N 1
ATOM 564 C CA . MET A 1 74 ? -17.416 1.369 19.757 1.00 48.44 74 MET A CA 1
ATOM 565 C C . MET A 1 74 ? -17.777 1.383 21.247 1.00 48.44 74 MET A C 1
ATOM 567 O O . MET A 1 74 ? -16.908 1.102 22.072 1.00 48.44 74 MET A O 1
ATOM 571 N N . GLU A 1 75 ? -19.041 1.628 21.604 1.00 47.91 75 GLU A N 1
ATOM 572 C CA . GLU A 1 75 ? -19.502 1.605 23.001 1.00 47.91 75 GLU A CA 1
ATOM 573 C C . GLU A 1 75 ? -19.469 0.188 23.589 1.00 47.91 75 GLU A C 1
ATOM 575 O O . GLU A 1 75 ? -18.939 -0.021 24.677 1.00 47.91 75 GLU A O 1
ATOM 580 N N . VAL A 1 76 ? -19.897 -0.820 22.820 1.00 49.25 76 VAL A N 1
ATOM 581 C CA . VAL A 1 76 ? -19.895 -2.234 23.250 1.00 49.25 76 VAL A CA 1
ATOM 582 C C . VAL A 1 76 ? -18.472 -2.796 23.409 1.00 49.25 76 VAL A C 1
ATOM 584 O O . VAL A 1 76 ? -18.223 -3.688 24.216 1.00 49.25 76 VAL A O 1
ATOM 587 N N . LEU A 1 77 ? -17.509 -2.277 22.642 1.00 51.31 77 LEU A N 1
ATOM 588 C CA . LEU A 1 77 ? -16.106 -2.699 22.706 1.00 51.31 77 LEU A CA 1
ATOM 589 C C . LEU A 1 77 ? -15.307 -1.982 23.798 1.00 51.31 77 LEU A C 1
ATOM 591 O O . LEU A 1 77 ? -14.339 -2.553 24.304 1.00 51.31 77 LEU A O 1
ATOM 595 N N . ARG A 1 78 ? -15.687 -0.744 24.135 1.00 53.34 78 ARG A N 1
ATOM 596 C CA . ARG A 1 78 ? -15.043 0.040 25.192 1.00 53.34 78 ARG A CA 1
ATOM 597 C C . ARG A 1 78 ? -15.305 -0.557 26.568 1.00 53.34 78 ARG A C 1
ATOM 599 O O . ARG A 1 78 ? -14.384 -0.599 27.364 1.00 53.34 78 ARG A O 1
ATOM 606 N N . THR A 1 79 ? -16.485 -1.112 26.825 1.00 51.72 79 THR A N 1
ATOM 607 C CA . THR A 1 79 ? -16.897 -1.576 28.163 1.00 51.72 79 THR A CA 1
ATOM 608 C C . THR A 1 79 ? -16.236 -2.874 28.654 1.00 51.72 79 THR A C 1
ATOM 610 O O . THR A 1 79 ? -16.476 -3.275 29.789 1.00 51.72 79 THR A O 1
ATOM 613 N N . SER A 1 80 ? -15.374 -3.542 27.868 1.00 56.72 80 SER A N 1
ATOM 614 C CA . SER A 1 80 ? -14.693 -4.770 28.315 1.00 56.72 80 SER A CA 1
ATOM 615 C C . SER A 1 80 ? -13.179 -4.755 28.079 1.00 56.72 80 SER A C 1
ATOM 617 O O . SER A 1 80 ? -12.695 -4.501 26.974 1.00 56.72 80 SER A O 1
ATOM 619 N N . GLY A 1 81 ? -12.402 -5.141 29.102 1.00 59.06 81 GLY A N 1
ATOM 620 C CA . GLY A 1 81 ? -10.941 -5.293 28.995 1.00 59.06 81 GLY A CA 1
ATOM 621 C C . GLY A 1 81 ? -10.502 -6.277 27.898 1.00 59.06 81 GLY A C 1
ATOM 622 O O . GLY A 1 81 ? -9.438 -6.113 27.300 1.00 59.06 81 GLY A O 1
ATOM 623 N N . MET A 1 82 ? -11.356 -7.250 27.559 1.00 62.38 82 MET A N 1
ATOM 624 C CA . MET A 1 82 ? -11.136 -8.202 26.466 1.00 62.38 82 MET A CA 1
ATOM 625 C C . MET A 1 82 ? -11.343 -7.570 25.074 1.00 62.38 82 MET A C 1
ATOM 627 O O . MET A 1 82 ? -10.622 -7.913 24.134 1.00 62.38 82 MET A O 1
ATOM 631 N N . GLY A 1 83 ? -12.267 -6.610 24.932 1.00 62.81 83 GLY A N 1
ATOM 632 C CA . GLY A 1 83 ? -12.517 -5.878 23.683 1.00 62.81 83 GLY A CA 1
ATOM 633 C C . GLY A 1 83 ? -11.304 -5.077 23.204 1.00 62.81 83 GLY A C 1
ATOM 634 O O . GLY A 1 83 ? -10.998 -5.037 22.009 1.00 62.81 83 GLY A O 1
ATOM 635 N N . MET A 1 84 ? -10.531 -4.534 24.146 1.00 67.81 84 MET A N 1
ATOM 636 C CA . MET A 1 84 ? -9.314 -3.781 23.855 1.00 67.81 84 MET A CA 1
ATOM 637 C C . MET A 1 84 ? -8.204 -4.659 23.245 1.00 67.81 84 MET A C 1
ATOM 639 O O . MET A 1 84 ? -7.574 -4.277 22.254 1.00 67.81 84 MET A O 1
ATOM 643 N N . GLU A 1 85 ? -7.975 -5.866 23.771 1.00 69.44 85 GLU A N 1
ATOM 644 C CA . GLU A 1 85 ? -7.006 -6.800 23.176 1.00 69.44 85 GLU A CA 1
ATOM 645 C C . GLU A 1 85 ? -7.438 -7.295 21.793 1.00 69.44 85 GLU A C 1
ATOM 647 O O . GLU A 1 85 ? -6.602 -7.476 20.900 1.00 69.44 85 GLU A O 1
ATOM 652 N N . ILE A 1 86 ? -8.744 -7.493 21.597 1.00 71.12 86 ILE A N 1
ATOM 653 C CA . ILE A 1 86 ? -9.317 -7.891 20.310 1.00 71.12 86 ILE A CA 1
ATOM 654 C C . ILE A 1 86 ? -9.065 -6.807 19.257 1.00 71.12 86 ILE A C 1
ATOM 656 O O . ILE A 1 86 ? -8.555 -7.125 18.180 1.00 71.12 86 ILE A O 1
ATOM 660 N N . MET A 1 87 ? -9.316 -5.536 19.584 1.00 73.88 87 MET A N 1
ATOM 661 C CA . MET A 1 87 ? -9.070 -4.419 18.670 1.00 73.88 87 MET A CA 1
ATOM 662 C C . MET A 1 87 ? -7.583 -4.283 18.317 1.00 73.88 87 MET A C 1
ATOM 664 O O . MET A 1 87 ? -7.236 -4.154 17.142 1.00 73.88 87 MET A O 1
ATOM 668 N N . LYS A 1 88 ? -6.683 -4.402 19.304 1.00 78.12 88 LYS A N 1
ATOM 669 C CA . LYS A 1 88 ? -5.231 -4.396 19.058 1.00 78.12 88 LYS A CA 1
ATOM 670 C C . LYS A 1 88 ? -4.824 -5.487 18.068 1.00 78.12 88 LYS A C 1
ATOM 672 O O . LYS A 1 88 ? -4.063 -5.232 17.137 1.00 78.12 88 LYS A O 1
ATOM 677 N N . ASN A 1 89 ? -5.315 -6.709 18.271 1.00 76.19 89 ASN A N 1
ATOM 678 C CA . ASN A 1 89 ? -5.007 -7.831 17.389 1.00 76.19 89 ASN A CA 1
ATOM 679 C C . ASN A 1 89 ? -5.595 -7.635 15.987 1.00 76.19 89 ASN A C 1
ATOM 681 O O . ASN A 1 89 ? -4.946 -8.017 15.016 1.00 76.19 89 ASN A O 1
ATOM 685 N N . ALA A 1 90 ? -6.772 -7.017 15.875 1.00 73.62 90 ALA A N 1
ATOM 686 C CA . ALA A 1 90 ? -7.392 -6.735 14.589 1.00 73.62 90 ALA A CA 1
ATOM 687 C C . ALA A 1 90 ? -6.607 -5.701 13.772 1.00 73.62 90 ALA A C 1
ATOM 689 O O . ALA A 1 90 ? -6.374 -5.916 12.586 1.00 73.62 90 ALA A O 1
ATOM 690 N N . LEU A 1 91 ? -6.119 -4.640 14.420 1.00 78.56 91 LEU A N 1
ATOM 691 C CA . LEU A 1 91 ? -5.261 -3.631 13.792 1.00 78.56 91 LEU A CA 1
ATOM 692 C C . LEU A 1 91 ? -3.927 -4.221 13.320 1.00 78.56 91 LEU A C 1
ATOM 694 O O . LEU A 1 91 ? -3.476 -3.931 12.216 1.00 78.56 91 LEU A O 1
ATOM 698 N N . ILE A 1 92 ? -3.303 -5.078 14.136 1.00 82.56 92 ILE A N 1
ATOM 699 C CA . ILE A 1 92 ? -2.050 -5.752 13.763 1.00 82.56 92 ILE A CA 1
A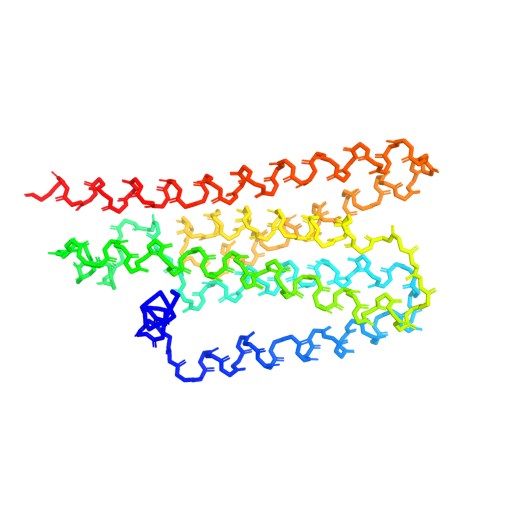TOM 700 C C . ILE A 1 92 ? -2.267 -6.681 12.563 1.00 82.56 92 ILE A C 1
ATOM 702 O O . ILE A 1 92 ? -1.437 -6.712 11.659 1.00 82.56 92 ILE A O 1
ATOM 706 N N . LEU A 1 93 ? -3.364 -7.443 12.549 1.00 81.00 93 LEU A N 1
ATOM 707 C CA . LEU A 1 93 ? -3.676 -8.346 11.441 1.00 81.00 93 LEU A CA 1
ATOM 708 C C . LEU A 1 93 ? -4.024 -7.595 10.156 1.00 81.00 93 LEU A C 1
ATOM 710 O O . LEU A 1 93 ? -3.668 -8.069 9.084 1.00 81.00 93 LEU A O 1
ATOM 714 N N . ASP A 1 94 ? -4.666 -6.432 10.250 1.00 83.69 94 ASP A N 1
ATOM 715 C CA . ASP A 1 94 ? -4.926 -5.589 9.084 1.00 83.69 94 ASP A CA 1
ATOM 716 C C . ASP A 1 94 ? -3.635 -5.021 8.477 1.00 83.69 94 ASP A C 1
ATOM 718 O O . ASP A 1 94 ? -3.439 -5.123 7.268 1.00 83.69 94 ASP A O 1
ATOM 722 N N . LEU A 1 95 ? -2.709 -4.523 9.304 1.00 85.81 95 LEU A N 1
ATOM 723 C CA . LEU A 1 95 ? -1.390 -4.081 8.836 1.00 85.81 95 LEU A CA 1
ATOM 724 C C . LEU A 1 95 ? -0.591 -5.231 8.211 1.00 85.81 95 LEU A C 1
ATOM 726 O O . LEU A 1 95 ? -0.035 -5.085 7.127 1.00 85.81 95 LEU A O 1
ATOM 730 N N . LEU A 1 96 ? -0.581 -6.403 8.854 1.00 87.62 96 LEU A N 1
ATOM 731 C CA . LEU A 1 96 ? 0.082 -7.585 8.304 1.00 87.62 96 LEU A CA 1
ATOM 732 C C . LEU A 1 96 ? -0.540 -8.010 6.969 1.00 87.62 96 LEU A C 1
ATOM 734 O O . LEU A 1 96 ? 0.183 -8.350 6.038 1.00 87.62 96 LEU A O 1
ATOM 738 N N . ARG A 1 97 ? -1.873 -7.976 6.863 1.00 88.19 97 ARG A N 1
ATOM 739 C CA . ARG A 1 97 ? -2.588 -8.271 5.621 1.00 88.19 97 ARG A CA 1
ATOM 740 C C . ARG A 1 97 ? -2.165 -7.310 4.514 1.00 88.19 97 ARG A C 1
ATOM 742 O O . ARG A 1 97 ? -1.804 -7.808 3.461 1.00 88.19 97 ARG A O 1
ATOM 749 N N . LYS A 1 98 ? -2.175 -5.994 4.762 1.00 90.31 98 LYS A N 1
ATOM 750 C CA . LYS A 1 98 ? -1.745 -4.955 3.804 1.00 90.31 98 LYS A CA 1
ATOM 751 C C . LYS A 1 98 ? -0.318 -5.190 3.308 1.00 90.31 98 LYS A C 1
ATOM 753 O O . LYS A 1 98 ? -0.040 -5.134 2.117 1.00 90.31 98 LYS A O 1
ATOM 758 N N . LEU A 1 99 ? 0.588 -5.535 4.224 1.00 89.94 99 LEU A N 1
ATOM 759 C CA . LEU A 1 99 ? 1.965 -5.868 3.870 1.00 89.94 99 LEU A CA 1
ATOM 760 C C . LEU A 1 99 ? 2.027 -7.086 2.934 1.00 89.94 99 LEU A C 1
ATOM 762 O O . LEU A 1 99 ? 2.683 -7.043 1.896 1.00 89.94 99 LEU A O 1
ATOM 766 N N . LEU A 1 100 ? 1.325 -8.167 3.284 1.00 90.38 100 LEU A N 1
ATOM 767 C CA . LEU A 1 100 ? 1.301 -9.394 2.486 1.00 90.38 100 LEU A CA 1
ATOM 768 C C . LEU A 1 100 ? 0.606 -9.200 1.133 1.00 90.38 100 LEU A C 1
ATOM 770 O O . LEU A 1 100 ? 1.070 -9.760 0.142 1.00 90.38 100 LEU A O 1
ATOM 774 N N . THR A 1 101 ? -0.471 -8.411 1.065 1.00 88.75 101 THR A N 1
ATOM 775 C CA . THR A 1 101 ? -1.143 -8.085 -0.201 1.00 88.75 101 THR A CA 1
ATOM 776 C C . THR A 1 101 ? -0.246 -7.251 -1.097 1.00 88.75 101 THR A C 1
ATOM 778 O O . THR A 1 101 ? -0.153 -7.556 -2.284 1.00 88.75 101 THR A O 1
ATOM 781 N N . ALA A 1 102 ? 0.480 -6.280 -0.539 1.00 91.62 102 ALA A N 1
ATOM 782 C CA . ALA A 1 102 ? 1.431 -5.488 -1.304 1.00 91.62 102 ALA A CA 1
ATOM 783 C C . ALA A 1 102 ? 2.549 -6.336 -1.905 1.00 91.62 102 ALA A C 1
ATOM 785 O O . ALA A 1 102 ? 2.770 -6.286 -3.115 1.00 91.62 102 ALA A O 1
ATOM 786 N N . PHE A 1 103 ? 3.195 -7.178 -1.096 1.00 92.19 103 PHE A N 1
ATOM 787 C CA . PHE A 1 103 ? 4.211 -8.096 -1.605 1.00 92.19 103 PHE A CA 1
ATOM 788 C C . PHE A 1 103 ? 3.649 -9.092 -2.616 1.00 92.19 103 PHE A C 1
ATOM 790 O O . PHE A 1 103 ? 4.256 -9.288 -3.660 1.00 92.19 103 PHE A O 1
ATOM 797 N N . GLY A 1 104 ? 2.503 -9.714 -2.333 1.00 91.50 104 GLY A N 1
ATOM 798 C CA . GLY A 1 104 ? 1.932 -10.740 -3.202 1.00 91.50 104 GLY A CA 1
ATOM 799 C C . GLY A 1 104 ? 1.549 -10.201 -4.579 1.00 91.50 104 GLY A C 1
ATOM 800 O O . GLY A 1 104 ? 1.932 -10.778 -5.592 1.00 91.50 104 GLY A O 1
ATOM 801 N N . ILE A 1 105 ? 0.829 -9.077 -4.624 1.00 91.69 105 ILE A N 1
ATOM 802 C CA . ILE A 1 105 ? 0.338 -8.497 -5.882 1.00 91.69 105 ILE A CA 1
ATOM 803 C C . ILE A 1 105 ? 1.507 -7.977 -6.719 1.00 91.69 105 ILE A C 1
ATOM 805 O O . ILE A 1 105 ? 1.596 -8.288 -7.907 1.00 91.69 105 ILE A O 1
ATOM 809 N N . LEU A 1 106 ? 2.429 -7.230 -6.103 1.00 91.94 106 LEU A N 1
ATOM 810 C CA . LEU A 1 106 ? 3.574 -6.670 -6.819 1.00 91.94 106 LEU A CA 1
ATOM 811 C C . LEU A 1 106 ? 4.567 -7.751 -7.248 1.00 91.94 106 LEU A C 1
ATOM 813 O O . LEU A 1 106 ? 5.109 -7.642 -8.341 1.00 91.94 106 LEU A O 1
ATOM 817 N N . ALA A 1 107 ? 4.751 -8.822 -6.469 1.00 92.25 107 ALA A N 1
ATOM 818 C CA . ALA A 1 107 ? 5.598 -9.943 -6.875 1.00 92.25 107 ALA A CA 1
ATOM 819 C C . ALA A 1 107 ? 5.042 -10.637 -8.120 1.00 92.25 107 ALA A C 1
ATOM 821 O O . ALA A 1 107 ? 5.791 -10.897 -9.054 1.00 92.25 107 ALA A O 1
ATOM 822 N N . VAL A 1 108 ? 3.731 -10.898 -8.170 1.00 92.38 108 VAL A N 1
ATOM 823 C CA . VAL A 1 108 ? 3.097 -11.492 -9.359 1.00 92.38 108 VAL A CA 1
ATOM 824 C C . VAL A 1 108 ? 3.244 -10.575 -10.576 1.00 92.38 108 VAL A C 1
ATOM 826 O O . VAL A 1 108 ? 3.555 -11.052 -11.666 1.00 92.38 108 VAL A O 1
ATOM 829 N N . CYS A 1 109 ? 3.069 -9.264 -10.394 1.00 90.44 109 CYS A N 1
ATOM 830 C CA . CYS A 1 109 ? 3.215 -8.302 -11.484 1.00 90.44 109 CYS A CA 1
ATOM 831 C C . CYS A 1 109 ? 4.672 -8.177 -11.966 1.00 90.44 109 CYS A C 1
ATOM 833 O O . CYS A 1 109 ? 4.898 -8.131 -13.171 1.00 90.44 109 CYS A O 1
ATOM 835 N N . GLU A 1 110 ? 5.662 -8.174 -11.065 1.00 89.56 110 GLU A N 1
ATOM 836 C CA . GLU A 1 110 ? 7.090 -8.170 -11.428 1.00 89.56 110 GLU A CA 1
ATOM 837 C C . GLU A 1 110 ? 7.504 -9.454 -12.151 1.00 89.56 110 GLU A C 1
ATOM 839 O O . GLU A 1 110 ? 8.178 -9.384 -13.180 1.00 89.56 110 GLU A O 1
ATOM 844 N N . LEU A 1 111 ? 7.045 -10.614 -11.665 1.00 90.25 111 LEU A N 1
ATOM 845 C CA . LEU A 1 111 ? 7.278 -11.911 -12.305 1.00 90.25 111 LEU A CA 1
ATOM 846 C C . LEU A 1 111 ? 6.756 -11.928 -13.742 1.00 90.25 111 LEU A C 1
ATOM 848 O O . LEU A 1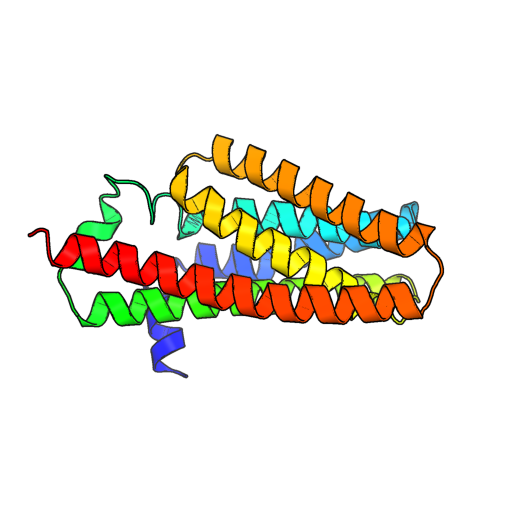 111 ? 7.445 -12.406 -14.639 1.00 90.25 111 LEU A O 1
ATOM 852 N N . TYR A 1 112 ? 5.560 -11.381 -13.962 1.00 88.94 112 TYR A N 1
ATOM 853 C CA . TYR A 1 112 ? 4.986 -11.251 -15.298 1.00 88.94 112 TYR A CA 1
ATOM 854 C C . TYR A 1 112 ? 5.773 -10.266 -16.174 1.00 88.94 112 TYR A C 1
ATOM 856 O O . TYR A 1 112 ? 5.989 -10.523 -17.355 1.00 88.94 112 TYR A O 1
ATOM 864 N N . ALA A 1 113 ? 6.235 -9.156 -15.594 1.00 86.38 113 ALA A N 1
ATOM 865 C CA . ALA A 1 113 ? 7.030 -8.154 -16.297 1.00 86.38 113 ALA A CA 1
ATOM 866 C C . ALA A 1 113 ? 8.457 -8.625 -16.631 1.00 86.38 113 ALA A C 1
ATOM 868 O O . ALA A 1 113 ? 9.139 -7.952 -17.398 1.00 86.38 113 ALA A O 1
ATOM 869 N N . GLY A 1 114 ? 8.944 -9.711 -16.019 1.00 83.25 114 GLY A N 1
ATOM 870 C CA . GLY A 1 114 ? 10.326 -10.180 -16.156 1.00 83.25 114 GLY A CA 1
ATOM 871 C C . GLY A 1 114 ? 11.372 -9.281 -15.482 1.00 83.25 114 GLY A C 1
ATOM 872 O O . GLY A 1 114 ? 12.564 -9.434 -15.747 1.00 83.25 114 GLY A O 1
ATOM 873 N N . HIS A 1 115 ? 10.948 -8.356 -14.616 1.00 77.94 115 HIS A N 1
ATOM 874 C CA . HIS A 1 115 ? 11.835 -7.432 -13.907 1.00 77.94 115 HIS A CA 1
ATOM 875 C C . HIS A 1 115 ? 12.142 -7.956 -12.506 1.00 77.94 115 HIS A C 1
ATOM 877 O O . HIS A 1 115 ? 11.262 -8.466 -11.819 1.00 77.94 115 HIS A O 1
ATOM 883 N N . TRP A 1 116 ? 13.393 -7.798 -12.068 1.00 74.88 116 TRP A N 1
ATOM 884 C CA . TRP A 1 116 ? 13.853 -8.282 -10.769 1.00 74.88 116 TRP A CA 1
ATOM 885 C C . TRP A 1 116 ? 14.599 -7.181 -10.020 1.00 74.88 116 TRP A C 1
ATOM 887 O O . TRP A 1 116 ? 15.546 -6.592 -10.539 1.00 74.88 116 TRP A O 1
ATOM 897 N N . GLY A 1 117 ? 14.183 -6.918 -8.779 1.00 75.94 117 GLY A N 1
ATOM 898 C CA . GLY A 1 117 ? 14.906 -6.029 -7.859 1.00 75.94 117 GLY A CA 1
ATOM 899 C C . GLY A 1 117 ? 14.228 -4.692 -7.550 1.00 75.94 117 GLY A C 1
ATOM 900 O O . GLY A 1 117 ? 14.881 -3.815 -6.986 1.00 75.94 117 GLY A O 1
ATOM 901 N N . GLY A 1 118 ? 12.952 -4.516 -7.911 1.00 83.06 118 GLY A N 1
ATOM 902 C CA . GLY A 1 118 ? 12.121 -3.381 -7.489 1.00 83.06 118 GLY A CA 1
ATOM 903 C C . GLY A 1 118 ? 11.118 -3.721 -6.377 1.00 83.06 118 GLY A C 1
ATOM 904 O O . GLY A 1 118 ? 10.657 -2.814 -5.679 1.00 83.06 118 GLY A O 1
ATOM 905 N N . LEU A 1 119 ? 10.831 -5.015 -6.168 1.00 88.81 119 LEU A N 1
ATOM 906 C CA . LEU A 1 119 ? 9.736 -5.495 -5.324 1.00 88.81 119 LEU A CA 1
ATOM 907 C C . LEU A 1 119 ? 9.741 -4.910 -3.917 1.00 88.81 119 LEU A C 1
ATOM 909 O O . LEU A 1 119 ? 8.714 -4.426 -3.444 1.00 88.81 119 LEU A O 1
ATOM 913 N N . LEU A 1 120 ? 10.887 -4.980 -3.234 1.00 89.94 120 LEU A N 1
ATOM 914 C CA . LEU A 1 120 ? 10.990 -4.568 -1.837 1.00 89.94 120 LEU A CA 1
ATOM 915 C C . LEU A 1 120 ? 10.674 -3.082 -1.688 1.00 89.94 120 LEU A C 1
ATOM 917 O O . LEU A 1 120 ? 9.866 -2.712 -0.838 1.00 89.94 120 LEU A O 1
ATOM 921 N N . LEU A 1 121 ? 11.254 -2.243 -2.547 1.00 90.19 121 LEU A N 1
ATOM 922 C CA . LEU A 1 121 ? 10.982 -0.815 -2.549 1.00 90.19 121 LEU A CA 1
ATOM 923 C C . LEU A 1 121 ? 9.508 -0.531 -2.861 1.00 90.19 121 LEU A C 1
ATOM 925 O O . LEU A 1 121 ? 8.859 0.180 -2.098 1.00 90.19 121 LEU A O 1
ATOM 929 N N . MET A 1 122 ? 8.961 -1.096 -3.942 1.00 90.75 122 MET A N 1
ATOM 930 C CA . MET A 1 122 ? 7.575 -0.829 -4.345 1.00 90.75 122 MET A CA 1
ATOM 931 C C . MET A 1 122 ? 6.570 -1.274 -3.279 1.00 90.75 122 MET A C 1
ATOM 933 O O . MET A 1 122 ? 5.657 -0.518 -2.938 1.00 90.75 122 MET A O 1
ATOM 937 N N . ALA A 1 123 ? 6.768 -2.461 -2.700 1.00 92.00 123 ALA A N 1
ATOM 938 C CA . ALA A 1 123 ? 5.914 -2.982 -1.642 1.00 92.00 123 ALA A CA 1
ATOM 939 C C . ALA A 1 123 ? 6.012 -2.140 -0.365 1.00 92.00 123 ALA A C 1
ATOM 941 O O . ALA A 1 123 ? 4.984 -1.836 0.235 1.00 92.00 123 ALA A O 1
ATOM 942 N N . MET A 1 124 ? 7.214 -1.707 0.035 1.00 92.62 124 MET A N 1
ATOM 943 C CA . MET A 1 124 ? 7.397 -0.878 1.233 1.00 92.62 124 MET A CA 1
ATOM 944 C C . MET A 1 124 ? 6.826 0.528 1.066 1.00 92.62 124 MET A C 1
ATOM 946 O O . MET A 1 124 ? 6.169 1.031 1.977 1.00 92.62 124 MET A O 1
ATOM 950 N N . VAL A 1 125 ? 7.031 1.154 -0.095 1.00 92.75 125 VAL A N 1
ATOM 951 C CA . VAL A 1 125 ? 6.471 2.474 -0.407 1.00 92.75 125 VAL A CA 1
ATOM 952 C C . VAL A 1 125 ? 4.943 2.408 -0.386 1.00 92.75 125 VAL A C 1
ATOM 954 O O . VAL A 1 125 ? 4.307 3.183 0.330 1.00 92.75 125 VAL A O 1
ATOM 957 N N . SER A 1 126 ? 4.347 1.437 -1.087 1.00 92.94 126 SER A N 1
ATOM 958 C CA . SER A 1 126 ? 2.894 1.226 -1.077 1.00 92.94 126 SER A CA 1
ATOM 959 C C . SER A 1 126 ? 2.366 0.940 0.334 1.00 92.94 126 SER A C 1
ATOM 961 O O . SER A 1 126 ? 1.400 1.567 0.775 1.00 92.94 126 SER A O 1
ATOM 963 N N . TYR A 1 127 ? 3.045 0.073 1.091 1.00 93.00 127 TYR A N 1
ATOM 964 C CA . TYR A 1 127 ? 2.672 -0.267 2.462 1.00 93.00 127 TYR A CA 1
ATOM 965 C C . TYR A 1 127 ? 2.674 0.948 3.396 1.00 93.00 127 TYR A C 1
ATOM 967 O O . TYR A 1 127 ? 1.698 1.167 4.113 1.00 93.00 127 TYR A O 1
ATOM 975 N N . VAL A 1 128 ? 3.739 1.756 3.390 1.00 93.00 128 VAL A N 1
ATOM 976 C CA . VAL A 1 128 ? 3.857 2.937 4.259 1.00 93.00 128 VAL A CA 1
ATOM 977 C C . VAL A 1 128 ? 2.733 3.927 3.980 1.00 93.00 128 VAL A C 1
ATOM 979 O O . VAL A 1 128 ? 2.070 4.376 4.918 1.00 93.00 128 VAL A O 1
ATOM 982 N N . PHE A 1 129 ? 2.471 4.237 2.709 1.00 93.19 129 PHE A N 1
ATOM 983 C CA . PHE A 1 129 ? 1.420 5.186 2.340 1.00 93.19 129 PHE A CA 1
ATOM 984 C C . PHE A 1 129 ? 0.006 4.632 2.541 1.00 93.19 129 PHE A C 1
ATOM 986 O O . PHE A 1 129 ? -0.900 5.398 2.877 1.00 93.19 129 PHE A O 1
ATOM 993 N N . SER A 1 130 ? -0.189 3.317 2.426 1.00 91.12 130 SER A N 1
ATOM 994 C CA . SER A 1 130 ? -1.448 2.652 2.776 1.00 91.12 130 SER A CA 1
ATOM 995 C C . SER A 1 130 ? -1.688 2.641 4.289 1.00 91.12 130 SER A C 1
ATOM 997 O O . SER A 1 130 ? -2.788 2.958 4.750 1.00 91.12 130 SER A O 1
ATOM 999 N N . ALA A 1 131 ? -0.669 2.327 5.092 1.00 88.38 131 ALA A N 1
ATOM 1000 C CA . ALA A 1 131 ? -0.754 2.324 6.552 1.00 88.38 131 ALA A CA 1
ATOM 1001 C C . ALA A 1 131 ? -0.980 3.742 7.102 1.00 88.38 131 ALA A C 1
ATOM 1003 O O . ALA A 1 131 ? -1.878 3.959 7.916 1.00 88.38 131 ALA A O 1
ATOM 1004 N N . ALA A 1 132 ? -0.226 4.729 6.612 1.00 88.81 132 ALA A N 1
ATOM 1005 C CA . ALA A 1 132 ? -0.405 6.130 6.987 1.00 88.81 132 ALA A CA 1
ATOM 1006 C C . ALA A 1 132 ? -1.749 6.691 6.493 1.00 88.81 132 ALA A C 1
ATOM 1008 O O . ALA A 1 132 ? -2.459 7.356 7.248 1.00 88.81 132 ALA A O 1
ATOM 1009 N N . GLY A 1 133 ? -2.135 6.377 5.252 1.00 86.56 133 GLY A N 1
ATOM 1010 C CA . GLY A 1 133 ? -3.403 6.808 4.670 1.00 86.56 133 GLY A CA 1
ATOM 1011 C C . GLY A 1 133 ? -4.608 6.239 5.415 1.00 86.56 133 GLY A C 1
ATOM 1012 O O . GLY A 1 133 ? -5.517 6.981 5.771 1.00 86.56 133 GLY A O 1
ATOM 1013 N N . THR A 1 134 ? -4.596 4.948 5.756 1.00 86.44 134 THR A N 1
ATOM 1014 C CA . THR A 1 134 ? -5.664 4.352 6.580 1.00 86.44 134 THR A CA 1
ATOM 1015 C C . THR A 1 134 ? -5.717 4.924 7.985 1.00 86.44 134 THR A C 1
ATOM 1017 O O . THR A 1 134 ? -6.802 5.185 8.500 1.00 86.44 134 THR A O 1
ATOM 1020 N N . PHE A 1 135 ? -4.566 5.191 8.601 1.00 84.44 135 PHE A N 1
ATOM 1021 C CA . PHE A 1 135 ? -4.533 5.863 9.894 1.00 84.44 135 PHE A CA 1
ATOM 1022 C C . PHE A 1 135 ? -5.229 7.230 9.852 1.00 84.44 135 PHE A C 1
ATOM 1024 O O . PHE A 1 135 ? -6.057 7.509 10.717 1.00 84.44 135 PHE A O 1
ATOM 1031 N N . LEU A 1 136 ? -4.946 8.052 8.837 1.00 83.38 136 LEU A N 1
ATOM 1032 C CA . LEU A 1 136 ? -5.586 9.359 8.652 1.00 83.38 136 LEU A CA 1
ATOM 1033 C C . LEU A 1 136 ? -7.079 9.228 8.309 1.00 83.38 136 LEU A C 1
ATOM 1035 O O . LEU A 1 136 ? -7.911 9.924 8.888 1.00 83.38 136 LEU A O 1
ATOM 1039 N N . ALA A 1 137 ? -7.432 8.291 7.429 1.00 83.38 137 ALA A N 1
ATOM 1040 C CA . ALA A 1 137 ? -8.805 8.023 7.003 1.00 83.38 137 ALA A CA 1
ATOM 1041 C C . ALA A 1 137 ? -9.730 7.662 8.178 1.00 83.38 137 ALA A C 1
ATOM 1043 O O . ALA A 1 137 ? -10.874 8.117 8.251 1.00 83.38 137 ALA A O 1
ATOM 1044 N N . ARG A 1 138 ? -9.210 6.931 9.171 1.00 79.19 138 ARG A N 1
ATOM 1045 C CA . ARG A 1 138 ? -9.953 6.552 10.386 1.00 79.19 138 ARG A CA 1
ATOM 1046 C C . ARG A 1 138 ? -10.367 7.738 11.266 1.00 79.19 138 ARG A C 1
ATOM 1048 O O . ARG A 1 138 ? -11.283 7.571 12.073 1.00 79.19 138 ARG A O 1
ATOM 1055 N N . TYR A 1 139 ? -9.740 8.914 11.125 1.00 75.00 139 TYR A N 1
ATOM 1056 C CA . TYR A 1 139 ? -10.182 10.153 11.786 1.00 75.00 139 TYR A CA 1
ATOM 1057 C C . TYR A 1 139 ? -11.340 10.837 11.058 1.00 75.00 139 TYR A C 1
ATOM 1059 O O . TYR A 1 139 ? -12.170 11.458 11.714 1.00 75.00 139 TYR A O 1
ATOM 1067 N N . GLY A 1 140 ? -11.387 10.735 9.727 1.00 68.06 140 GLY A N 1
ATOM 1068 C CA . GLY A 1 140 ? -12.377 11.421 8.898 1.00 68.06 140 GLY A CA 1
ATOM 1069 C C . GLY A 1 140 ? -13.741 10.740 8.853 1.00 68.06 140 GLY A C 1
ATOM 1070 O O . GLY A 1 140 ? -14.750 11.422 8.722 1.00 68.06 140 GLY A O 1
ATOM 1071 N N . GLY A 1 141 ? -13.786 9.406 8.946 1.00 65.88 141 GLY A N 1
ATOM 1072 C CA . GLY A 1 141 ? -15.023 8.610 9.043 1.00 65.88 141 GLY A CA 1
ATOM 1073 C C . GLY A 1 141 ? -15.944 8.611 7.810 1.00 65.88 141 GLY A C 1
ATO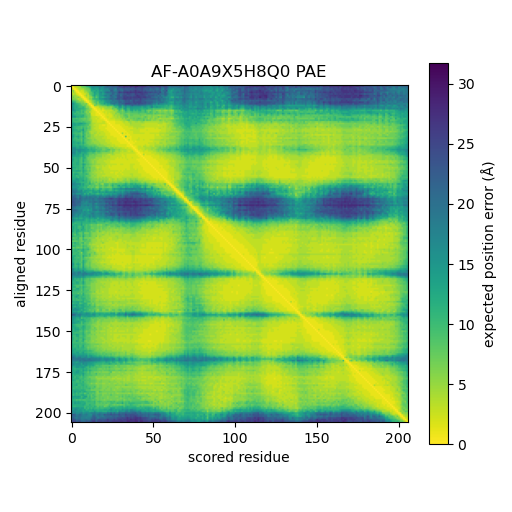M 1074 O O . GLY A 1 141 ? -16.832 7.771 7.717 1.00 65.88 141 GLY A O 1
ATOM 1075 N N . GLY A 1 142 ? -15.745 9.515 6.850 1.00 76.31 142 GLY A N 1
ATOM 1076 C CA . GLY A 1 142 ? -16.522 9.588 5.615 1.00 76.31 142 GLY A CA 1
ATOM 1077 C C . GLY A 1 142 ? -15.814 8.953 4.420 1.00 76.31 142 GLY A C 1
ATOM 1078 O O . GLY A 1 142 ? -14.608 9.120 4.239 1.00 76.31 142 GLY A O 1
ATOM 1079 N N . LEU A 1 143 ? -16.585 8.314 3.535 1.00 78.69 143 LEU A N 1
ATOM 1080 C CA . LEU A 1 143 ? -16.087 7.751 2.274 1.00 78.69 143 LEU A CA 1
ATOM 1081 C C . LEU A 1 143 ? -15.329 8.794 1.435 1.00 78.69 143 LEU A C 1
ATOM 1083 O O . LEU A 1 143 ? -14.267 8.493 0.899 1.00 78.69 143 LEU A O 1
ATOM 1087 N N . ALA A 1 144 ? -15.836 10.030 1.370 1.00 83.75 144 ALA A N 1
ATOM 1088 C CA . ALA A 1 144 ? -15.186 11.128 0.652 1.00 83.75 144 ALA A CA 1
ATOM 1089 C C . ALA A 1 144 ? -13.787 11.441 1.209 1.00 83.75 144 ALA A C 1
ATOM 1091 O O . ALA A 1 144 ? -12.851 11.659 0.444 1.00 83.75 144 ALA A O 1
ATOM 1092 N N . VAL A 1 145 ? -13.615 11.386 2.534 1.00 84.62 145 VAL A N 1
ATOM 1093 C CA . VAL A 1 145 ? -12.311 11.602 3.174 1.00 84.62 145 VAL A CA 1
ATOM 1094 C C . VAL A 1 145 ? -11.346 10.470 2.816 1.00 84.62 145 VAL A C 1
ATOM 1096 O O . VAL A 1 145 ? -10.191 10.733 2.489 1.00 84.62 145 VAL A O 1
ATOM 1099 N N . ASN A 1 146 ? -11.825 9.224 2.786 1.00 87.19 146 ASN A N 1
ATOM 1100 C CA . ASN A 1 146 ? -11.015 8.073 2.382 1.00 87.19 146 ASN A CA 1
ATOM 1101 C C . ASN A 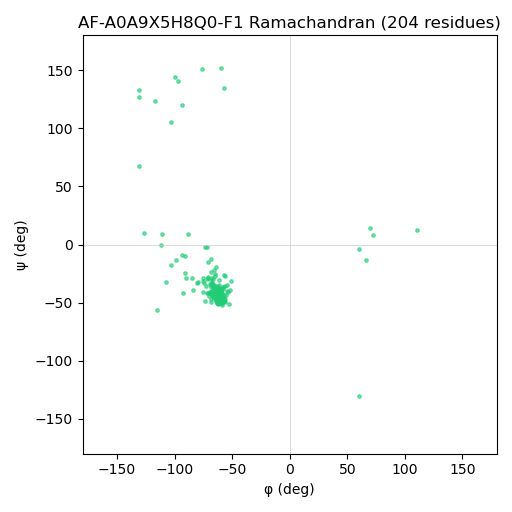1 146 ? -10.597 8.145 0.909 1.00 87.19 146 ASN A C 1
ATOM 1103 O O . ASN A 1 146 ? -9.462 7.799 0.595 1.00 87.19 146 ASN A O 1
ATOM 1107 N N . VAL A 1 147 ? -11.476 8.617 0.018 1.00 88.50 147 VAL A N 1
ATOM 1108 C CA . VAL A 1 147 ? -11.147 8.836 -1.400 1.00 88.50 147 VAL A CA 1
ATOM 1109 C C . VAL A 1 147 ? -10.075 9.918 -1.539 1.00 88.50 147 VAL A C 1
ATOM 1111 O O . VAL A 1 147 ? -9.068 9.677 -2.201 1.00 88.50 147 VAL A O 1
ATOM 1114 N N . CYS A 1 148 ? -10.233 11.069 -0.878 1.00 90.62 148 CYS A N 1
ATOM 1115 C CA . CYS A 1 148 ? -9.245 12.150 -0.928 1.00 90.62 148 CYS A CA 1
ATOM 1116 C C . CYS A 1 148 ? -7.878 11.704 -0.391 1.00 90.62 148 CYS A C 1
ATOM 1118 O O . CYS A 1 148 ? -6.856 11.904 -1.043 1.00 90.62 148 CYS A O 1
ATOM 1120 N N . ILE A 1 149 ? -7.850 11.055 0.778 1.00 90.62 149 ILE A N 1
ATOM 1121 C CA . ILE A 1 149 ? -6.604 10.548 1.369 1.00 90.62 149 ILE A CA 1
ATOM 1122 C C . ILE A 1 149 ? -5.996 9.458 0.490 1.00 90.62 149 ILE A C 1
ATOM 1124 O O . ILE A 1 149 ? -4.785 9.441 0.291 1.00 90.62 149 ILE A O 1
ATOM 1128 N N . GLY A 1 150 ? -6.822 8.577 -0.072 1.00 89.88 150 GLY A N 1
ATOM 1129 C CA . GLY A 1 150 ? -6.368 7.538 -0.982 1.00 89.88 150 GLY A CA 1
ATOM 1130 C C . GLY A 1 150 ? -5.711 8.101 -2.243 1.00 89.88 150 GLY A C 1
ATOM 1131 O O . GLY A 1 150 ? -4.643 7.628 -2.625 1.00 89.88 150 GLY A O 1
ATOM 1132 N N . GLN A 1 151 ? -6.281 9.154 -2.840 1.00 90.25 151 GLN A N 1
ATOM 1133 C CA . GLN A 1 151 ? -5.675 9.842 -3.982 1.00 90.25 151 GLN A CA 1
ATOM 1134 C C . GLN A 1 151 ? -4.340 10.489 -3.608 1.00 90.25 151 GLN A C 1
ATOM 1136 O O . GLN A 1 151 ? -3.352 10.289 -4.311 1.00 90.25 151 GLN A O 1
ATOM 1141 N N . ILE A 1 152 ? -4.282 11.209 -2.484 1.00 93.19 152 ILE A N 1
ATOM 1142 C CA . ILE A 1 152 ? -3.040 11.829 -2.000 1.00 93.19 152 ILE A CA 1
ATOM 1143 C C . ILE A 1 152 ? -1.964 10.759 -1.773 1.00 93.19 152 ILE A C 1
ATOM 1145 O O . ILE A 1 152 ? -0.851 10.892 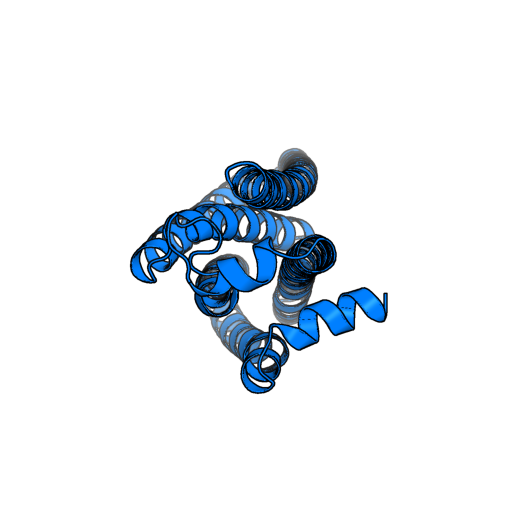-2.277 1.00 93.19 152 ILE A O 1
ATOM 1149 N N . SER A 1 153 ? -2.298 9.665 -1.081 1.00 91.88 153 SER A N 1
ATOM 1150 C CA . SER A 1 153 ? -1.383 8.542 -0.856 1.00 91.88 153 SER A CA 1
ATOM 1151 C C . SER A 1 153 ? -0.913 7.904 -2.167 1.00 91.88 153 SER A C 1
ATOM 1153 O O . SER A 1 153 ? 0.269 7.598 -2.298 1.00 91.88 153 SER A O 1
ATOM 1155 N N . ALA A 1 154 ? -1.795 7.733 -3.154 1.00 92.25 154 ALA A N 1
ATOM 1156 C CA . ALA A 1 154 ? -1.432 7.186 -4.460 1.00 92.25 154 ALA A CA 1
ATOM 1157 C C . ALA A 1 154 ? -0.464 8.107 -5.227 1.00 92.25 154 ALA A C 1
ATOM 1159 O O . ALA A 1 154 ? 0.530 7.632 -5.776 1.00 92.25 154 ALA A O 1
ATOM 1160 N N . PHE A 1 155 ? -0.691 9.424 -5.221 1.00 92.62 155 PHE A N 1
ATOM 1161 C CA . PHE A 1 155 ? 0.237 10.378 -5.836 1.00 92.62 155 PHE A CA 1
ATOM 1162 C C . PHE A 1 155 ? 1.589 10.436 -5.119 1.00 92.62 155 PHE A C 1
ATOM 1164 O O . PHE A 1 155 ? 2.620 10.571 -5.775 1.00 92.62 155 PHE A O 1
ATOM 1171 N N . LEU A 1 156 ? 1.612 10.278 -3.793 1.00 93.88 156 LEU A N 1
ATOM 1172 C CA . LEU A 1 156 ? 2.860 10.194 -3.034 1.00 93.88 156 LEU A CA 1
ATOM 1173 C C . LEU A 1 156 ? 3.662 8.933 -3.384 1.00 93.88 156 LEU A C 1
ATOM 1175 O O . LEU A 1 156 ? 4.874 9.026 -3.567 1.00 93.88 156 LEU A O 1
ATOM 1179 N N . VAL A 1 157 ? 3.000 7.781 -3.557 1.00 92.81 157 VAL A N 1
ATOM 1180 C CA . VAL A 1 157 ? 3.647 6.550 -4.051 1.00 92.81 157 VAL A CA 1
ATOM 1181 C C . VAL A 1 157 ? 4.293 6.794 -5.413 1.00 92.81 157 VAL A C 1
ATOM 1183 O O . VAL A 1 157 ? 5.468 6.474 -5.595 1.00 92.81 157 VAL A O 1
ATOM 1186 N N . LEU A 1 158 ? 3.556 7.405 -6.346 1.00 91.50 158 LEU A N 1
ATOM 1187 C CA . LEU A 1 158 ? 4.075 7.733 -7.673 1.00 91.50 158 LEU A CA 1
ATOM 1188 C C . LEU A 1 158 ? 5.297 8.648 -7.593 1.00 91.50 158 LEU A C 1
ATOM 1190 O O . LEU A 1 158 ? 6.324 8.337 -8.188 1.00 91.50 158 LEU A O 1
ATOM 1194 N N . GLY A 1 159 ? 5.200 9.742 -6.833 1.00 89.94 159 GLY A N 1
ATOM 1195 C CA . GLY A 1 159 ? 6.291 10.698 -6.665 1.00 89.94 159 GLY A CA 1
ATOM 1196 C C . GLY A 1 159 ? 7.541 10.054 -6.068 1.00 89.94 159 GLY A C 1
ATOM 1197 O O . GLY A 1 159 ? 8.637 10.240 -6.590 1.00 89.94 159 GLY A O 1
ATOM 1198 N N . CYS A 1 160 ? 7.392 9.233 -5.023 1.00 89.88 160 CYS A N 1
ATOM 1199 C CA . CYS A 1 160 ? 8.519 8.539 -4.401 1.00 89.88 160 CYS A CA 1
ATOM 1200 C C . CYS A 1 160 ? 9.200 7.553 -5.353 1.00 89.88 160 CYS A C 1
ATOM 1202 O O . CYS A 1 160 ? 10.429 7.541 -5.431 1.00 89.88 160 CYS A O 1
ATOM 1204 N N . LEU A 1 161 ? 8.430 6.749 -6.091 1.00 88.94 161 LEU A N 1
ATOM 1205 C CA . LEU A 1 161 ? 9.001 5.807 -7.053 1.00 88.94 161 LEU A CA 1
ATOM 1206 C C . LEU A 1 161 ? 9.656 6.547 -8.224 1.00 88.94 161 LEU A C 1
ATOM 1208 O O . LEU A 1 161 ? 10.772 6.201 -8.606 1.00 88.94 161 LEU A O 1
ATOM 1212 N N . PHE A 1 162 ? 9.028 7.611 -8.729 1.00 87.62 162 PHE A N 1
ATOM 1213 C CA . PHE A 1 162 ? 9.582 8.440 -9.799 1.00 87.62 162 PHE A CA 1
ATOM 1214 C C . PHE A 1 162 ? 10.933 9.060 -9.413 1.00 87.62 162 PHE A C 1
ATOM 1216 O O . PHE A 1 162 ? 11.885 8.967 -10.185 1.00 87.62 162 PHE A O 1
ATOM 1223 N N . CYS A 1 163 ? 11.065 9.596 -8.193 1.00 85.94 163 CYS A N 1
ATOM 1224 C CA . CYS A 1 163 ? 12.340 10.116 -7.684 1.00 85.94 163 CYS A CA 1
ATOM 1225 C C . CYS A 1 163 ? 13.451 9.053 -7.675 1.00 85.94 163 CYS A C 1
ATOM 1227 O O . CYS A 1 163 ? 14.606 9.356 -7.980 1.00 85.94 163 CYS A O 1
ATOM 1229 N N . VAL A 1 164 ? 13.118 7.803 -7.340 1.00 85.38 164 VAL A N 1
ATOM 1230 C CA . VAL A 1 164 ? 14.095 6.705 -7.338 1.00 85.38 164 VAL A CA 1
ATOM 1231 C C . VAL A 1 164 ? 14.484 6.303 -8.760 1.00 85.38 164 VAL A C 1
ATOM 1233 O O . VAL A 1 164 ? 15.671 6.104 -9.020 1.00 85.38 164 VAL A O 1
ATOM 1236 N N . PHE A 1 165 ? 13.523 6.228 -9.686 1.00 81.69 165 PHE A N 1
ATOM 1237 C CA . PHE A 1 165 ? 13.805 5.930 -11.094 1.00 81.69 165 PHE A CA 1
ATOM 1238 C C . PHE A 1 165 ? 14.655 7.020 -11.757 1.00 81.69 165 PHE A C 1
ATOM 1240 O O . PHE A 1 165 ? 15.623 6.698 -12.440 1.00 81.69 165 PHE A O 1
ATOM 1247 N N . GLN A 1 166 ? 14.362 8.298 -11.501 1.00 82.00 166 GLN A N 1
ATOM 1248 C CA . GLN A 1 166 ? 15.104 9.418 -12.085 1.00 82.00 166 GLN A CA 1
ATOM 1249 C C . GLN A 1 166 ? 16.548 9.511 -11.570 1.00 82.00 166 GLN A C 1
ATOM 1251 O O . GLN A 1 166 ? 17.442 9.917 -12.307 1.00 82.00 166 GLN A O 1
ATOM 1256 N N . SER A 1 167 ? 16.799 9.135 -10.311 1.00 80.88 167 SER A N 1
ATOM 1257 C CA . SER A 1 167 ? 18.139 9.220 -9.720 1.00 80.88 167 SER A CA 1
ATOM 1258 C C . SER A 1 167 ? 19.136 8.226 -10.334 1.00 80.88 167 SER A C 1
ATOM 1260 O O . SER A 1 167 ? 20.339 8.498 -10.336 1.00 80.88 167 SER A O 1
ATOM 1262 N N . GLY A 1 168 ? 18.673 7.057 -10.801 1.00 72.50 168 GLY A N 1
ATOM 1263 C CA . GLY A 1 168 ? 19.500 6.009 -11.429 1.00 72.50 168 GLY A CA 1
ATOM 1264 C C . GLY A 1 168 ? 20.616 5.414 -10.549 1.00 72.50 168 GLY A C 1
ATOM 1265 O O . GLY A 1 168 ? 21.305 4.479 -10.949 1.00 72.50 168 GLY A O 1
ATOM 1266 N N . SER A 1 169 ? 20.809 5.935 -9.335 1.00 81.25 169 SER A N 1
ATOM 1267 C CA . SER A 1 169 ? 21.931 5.615 -8.460 1.00 81.25 169 SER A CA 1
ATOM 1268 C C . SER A 1 169 ? 21.561 4.497 -7.490 1.00 81.25 169 SER A C 1
ATOM 1270 O O . SER A 1 169 ? 20.684 4.662 -6.641 1.00 81.25 169 SER A O 1
ATOM 1272 N N . TRP A 1 170 ? 22.283 3.376 -7.536 1.00 77.81 170 TRP A N 1
ATOM 1273 C CA . TRP A 1 170 ? 22.034 2.231 -6.645 1.00 77.81 170 TRP A CA 1
ATOM 1274 C C . TRP A 1 170 ? 22.100 2.606 -5.152 1.00 77.81 170 TRP A C 1
ATOM 1276 O O . TRP A 1 170 ? 21.296 2.126 -4.357 1.00 77.81 170 TRP A O 1
ATOM 1286 N N . ARG A 1 171 ? 22.997 3.532 -4.771 1.00 84.19 171 ARG A N 1
ATOM 1287 C CA . ARG A 1 171 ? 23.104 4.063 -3.396 1.00 84.19 171 ARG A CA 1
ATOM 1288 C C . ARG A 1 171 ? 21.827 4.770 -2.948 1.00 84.19 171 ARG A C 1
ATOM 1290 O O . ARG A 1 171 ? 21.421 4.637 -1.798 1.00 84.19 171 ARG A O 1
ATOM 1297 N N . PHE A 1 172 ? 21.201 5.507 -3.863 1.00 82.06 172 PHE A N 1
ATOM 1298 C CA . PHE A 1 172 ? 19.959 6.223 -3.601 1.00 82.06 172 PHE A CA 1
ATOM 1299 C C . PHE A 1 172 ? 18.797 5.241 -3.421 1.00 82.06 172 PHE A C 1
ATOM 1301 O O . PHE A 1 172 ? 18.030 5.380 -2.472 1.00 82.06 172 PHE A O 1
ATOM 1308 N N . ARG A 1 173 ? 18.735 4.186 -4.248 1.00 82.69 173 ARG A N 1
ATOM 1309 C CA . ARG A 1 173 ? 17.752 3.100 -4.099 1.00 82.69 173 ARG A CA 1
ATOM 1310 C C . ARG A 1 173 ? 17.867 2.409 -2.734 1.00 82.69 173 ARG A C 1
ATOM 1312 O O . ARG A 1 173 ? 16.874 2.347 -2.019 1.00 82.69 173 ARG A O 1
ATOM 1319 N N . VAL A 1 174 ? 19.063 1.964 -2.338 1.00 85.81 174 VAL A N 1
ATOM 1320 C CA . VAL A 1 174 ? 19.266 1.280 -1.042 1.00 85.81 174 VAL A CA 1
ATOM 1321 C C . VAL A 1 174 ? 18.941 2.205 0.137 1.00 85.81 174 VAL A C 1
ATOM 1323 O O . VAL A 1 174 ? 18.308 1.784 1.104 1.00 85.81 174 VAL A O 1
ATOM 1326 N N . GLY A 1 175 ? 19.327 3.483 0.058 1.00 87.31 175 GLY A N 1
ATOM 1327 C CA . GLY A 1 175 ? 18.969 4.475 1.075 1.00 87.31 175 GLY A CA 1
ATOM 1328 C C . GLY A 1 175 ? 17.453 4.629 1.237 1.00 87.31 175 GLY A C 1
ATOM 1329 O O . GLY A 1 175 ? 16.954 4.650 2.362 1.00 87.31 175 GLY A O 1
ATOM 1330 N N . PHE A 1 176 ? 16.716 4.667 0.124 1.00 88.25 176 PHE A N 1
ATOM 1331 C CA . PHE A 1 176 ? 15.253 4.710 0.128 1.00 88.25 176 PHE A CA 1
ATOM 1332 C C . PHE A 1 176 ? 14.629 3.433 0.696 1.00 88.25 176 PHE A C 1
ATOM 1334 O O . PHE A 1 176 ? 13.698 3.520 1.490 1.00 88.25 176 PHE A O 1
ATOM 1341 N N . GLU A 1 177 ? 15.146 2.256 0.354 1.00 88.38 177 GLU A N 1
ATOM 1342 C CA . GLU A 1 177 ? 14.655 0.990 0.910 1.00 88.38 177 GLU A CA 1
ATOM 1343 C C . GLU A 1 177 ? 14.787 0.949 2.436 1.00 88.38 177 GLU A C 1
ATOM 1345 O O . GLU A 1 177 ? 13.820 0.638 3.132 1.00 88.38 177 GLU A O 1
ATOM 1350 N N . LEU A 1 178 ? 15.950 1.336 2.970 1.00 89.69 178 LEU A N 1
ATOM 1351 C CA . LEU A 1 178 ? 16.176 1.410 4.416 1.00 89.69 178 LEU A CA 1
ATOM 1352 C C . LEU A 1 178 ? 15.266 2.446 5.086 1.00 89.69 178 LEU A C 1
ATOM 1354 O O . LEU A 1 178 ? 14.709 2.181 6.155 1.00 89.69 178 LEU A O 1
ATOM 1358 N N . LEU A 1 179 ? 15.077 3.605 4.448 1.00 92.19 179 LEU A N 1
ATOM 1359 C CA . LEU A 1 179 ? 14.176 4.646 4.933 1.00 92.19 179 LEU A CA 1
ATOM 1360 C C . LEU A 1 179 ? 12.732 4.135 5.014 1.00 92.19 179 LEU A C 1
ATOM 1362 O O . LEU A 1 179 ? 12.093 4.273 6.055 1.00 92.19 179 LEU A O 1
ATOM 1366 N N . PHE A 1 180 ? 12.219 3.518 3.948 1.00 91.62 180 PHE A N 1
ATOM 1367 C CA . PHE A 1 180 ? 10.844 3.019 3.904 1.00 91.62 180 PHE A CA 1
ATOM 1368 C C . PHE A 1 180 ? 10.629 1.787 4.789 1.00 91.62 180 PHE A C 1
ATOM 1370 O O . PHE A 1 180 ? 9.546 1.640 5.352 1.00 91.62 180 PHE A O 1
ATOM 1377 N N . LEU A 1 181 ? 11.653 0.962 5.019 1.00 90.31 181 LEU A N 1
ATOM 1378 C CA . LEU A 1 181 ? 11.616 -0.081 6.048 1.00 90.31 181 LEU A CA 1
ATOM 1379 C C . LEU A 1 181 ? 11.453 0.523 7.449 1.00 90.31 181 LEU A C 1
ATOM 1381 O O . LEU A 1 181 ? 10.560 0.120 8.200 1.00 90.31 181 LEU A O 1
ATOM 1385 N N . ALA A 1 182 ? 12.269 1.524 7.793 1.00 91.12 182 ALA A N 1
ATOM 1386 C CA . ALA A 1 182 ? 12.179 2.208 9.081 1.00 91.12 182 ALA A CA 1
ATOM 1387 C C . ALA A 1 182 ? 10.825 2.919 9.250 1.00 91.12 182 ALA A C 1
ATOM 1389 O O . ALA A 1 182 ? 10.164 2.766 10.281 1.00 91.12 182 ALA A O 1
ATOM 1390 N N . LEU A 1 183 ? 10.369 3.636 8.218 1.00 90.69 183 LEU A N 1
ATOM 1391 C CA . LEU A 1 183 ? 9.059 4.287 8.197 1.00 90.69 183 LEU A CA 1
ATOM 1392 C C . LEU A 1 183 ? 7.913 3.276 8.275 1.00 90.69 183 LEU A C 1
ATOM 1394 O O . LEU A 1 183 ? 6.927 3.549 8.949 1.00 90.69 183 LEU A O 1
ATOM 1398 N N . GLY A 1 184 ? 8.042 2.100 7.661 1.00 88.31 184 GLY A N 1
ATOM 1399 C CA . GLY A 1 184 ? 7.059 1.020 7.740 1.00 88.31 184 GLY A CA 1
ATOM 1400 C C . GLY A 1 184 ? 6.872 0.527 9.166 1.00 88.31 184 GLY A C 1
ATOM 1401 O O . GLY A 1 184 ? 5.742 0.445 9.657 1.00 88.31 184 GLY A O 1
ATOM 1402 N N . VAL A 1 185 ? 7.972 0.271 9.875 1.00 88.44 185 VAL A N 1
ATOM 1403 C CA . VAL A 1 185 ? 7.928 -0.115 11.292 1.00 88.44 185 VAL A CA 1
ATOM 1404 C C . VAL A 1 185 ? 7.332 1.012 12.138 1.00 88.44 185 VAL A C 1
ATOM 1406 O O . VAL A 1 185 ? 6.408 0.766 12.918 1.00 88.44 185 VAL A O 1
ATOM 1409 N N . LEU A 1 186 ? 7.791 2.252 11.951 1.00 88.38 186 LEU A N 1
ATOM 1410 C CA . LEU A 1 186 ? 7.294 3.418 12.688 1.00 88.38 186 LEU A CA 1
ATOM 1411 C C . LEU A 1 186 ? 5.797 3.649 12.461 1.00 88.38 186 LEU A C 1
ATOM 1413 O O . LEU A 1 186 ? 5.050 3.774 13.431 1.00 88.38 186 LEU A O 1
ATOM 1417 N N . ALA A 1 187 ? 5.335 3.644 11.210 1.00 85.56 187 ALA A N 1
ATOM 1418 C CA . ALA A 1 187 ? 3.928 3.804 10.853 1.00 85.56 187 ALA A CA 1
ATOM 1419 C C . ALA A 1 187 ? 3.070 2.703 11.488 1.00 85.56 187 ALA A C 1
ATOM 1421 O O . ALA A 1 187 ? 2.017 2.993 12.055 1.00 85.56 187 ALA A O 1
ATOM 1422 N N . SER A 1 188 ? 3.549 1.457 11.485 1.00 86.50 188 SER A N 1
ATOM 1423 C CA . SER A 1 188 ? 2.856 0.328 12.117 1.00 86.50 188 SER A CA 1
ATOM 1424 C C . SER A 1 188 ? 2.710 0.525 13.627 1.00 86.50 188 SER A C 1
ATOM 1426 O O . SER A 1 188 ? 1.613 0.408 14.184 1.00 86.50 188 SER A O 1
ATOM 1428 N N . VAL A 1 189 ? 3.813 0.869 14.299 1.00 86.06 189 VAL A N 1
ATOM 1429 C CA . VAL A 1 189 ? 3.847 1.089 15.751 1.00 86.06 189 VAL A CA 1
ATOM 1430 C C . VAL A 1 189 ? 2.978 2.281 16.141 1.00 86.06 189 VAL A C 1
ATOM 1432 O O . VAL A 1 189 ? 2.220 2.184 17.108 1.00 86.06 189 VAL A O 1
ATOM 1435 N N . LEU A 1 190 ? 3.048 3.388 15.398 1.00 85.06 190 LEU A N 1
ATOM 1436 C CA . LEU A 1 190 ? 2.264 4.596 15.652 1.00 85.06 190 LEU A CA 1
ATOM 1437 C C . LEU A 1 190 ? 0.771 4.354 15.441 1.00 85.06 190 LEU A C 1
ATOM 1439 O O . LEU A 1 190 ? -0.018 4.719 16.314 1.00 85.06 190 LEU A O 1
ATOM 1443 N N . THR A 1 191 ? 0.395 3.686 14.347 1.00 82.81 191 THR A N 1
ATOM 1444 C CA . THR A 1 191 ? -1.005 3.368 14.027 1.00 82.81 191 THR A CA 1
ATOM 1445 C C . THR A 1 191 ? -1.643 2.564 15.152 1.00 82.81 191 THR A C 1
ATOM 1447 O O . THR A 1 191 ? -2.705 2.933 15.657 1.00 82.81 191 THR A O 1
ATOM 1450 N N . VAL A 1 192 ? -0.962 1.516 15.625 1.00 82.50 192 VAL A N 1
ATOM 1451 C CA . VAL A 1 192 ? -1.453 0.704 16.743 1.00 82.50 192 VAL A CA 1
ATOM 1452 C C . VAL A 1 192 ? -1.430 1.509 18.043 1.00 82.50 192 VAL A C 1
ATOM 1454 O O . VAL A 1 192 ? -2.433 1.573 18.745 1.00 82.50 192 VAL A O 1
ATOM 1457 N N . SER A 1 193 ? -0.322 2.170 18.380 1.00 82.25 193 SER A N 1
ATOM 1458 C CA . SER A 1 193 ? -0.175 2.858 19.671 1.00 82.25 193 SER A CA 1
ATOM 1459 C C . SER A 1 193 ? -1.177 3.998 19.854 1.00 82.25 193 SER A C 1
ATOM 1461 O O . SER A 1 193 ? -1.769 4.130 20.926 1.00 82.25 193 SER A O 1
ATOM 1463 N N . LYS A 1 194 ? -1.393 4.821 18.822 1.00 81.81 194 LYS A N 1
ATOM 1464 C CA . LYS A 1 194 ? -2.337 5.945 18.871 1.00 81.81 194 LYS A CA 1
ATOM 1465 C C . LYS A 1 194 ? -3.785 5.466 18.894 1.00 81.81 194 LYS A C 1
ATOM 1467 O O . LYS A 1 194 ? -4.551 5.979 19.708 1.00 81.81 194 LYS A O 1
ATOM 1472 N N . ALA A 1 195 ? -4.131 4.450 18.099 1.00 74.69 195 ALA A N 1
ATOM 1473 C CA . ALA A 1 195 ? -5.452 3.827 18.162 1.00 74.69 195 ALA A CA 1
ATOM 1474 C C . ALA A 1 195 ? -5.743 3.295 19.574 1.00 74.69 195 ALA A C 1
ATOM 1476 O O . ALA A 1 195 ? -6.753 3.646 20.178 1.00 74.69 195 ALA A O 1
ATOM 1477 N N . MET A 1 196 ? -4.799 2.554 20.160 1.00 77.06 196 MET A N 1
ATOM 1478 C CA . MET A 1 196 ? -4.956 1.997 21.505 1.00 77.06 196 MET A CA 1
ATOM 1479 C C . MET A 1 196 ? -5.041 3.070 22.597 1.00 77.06 196 MET A C 1
ATOM 1481 O O . MET A 1 196 ? -5.805 2.903 23.544 1.00 77.06 196 MET A O 1
ATOM 1485 N N . ARG A 1 197 ? -4.295 4.181 22.488 1.00 77.50 197 ARG A N 1
ATOM 1486 C CA . ARG A 1 197 ? -4.415 5.306 23.436 1.00 77.50 197 ARG A CA 1
ATOM 1487 C C . ARG A 1 197 ? -5.792 5.962 23.374 1.00 77.50 197 ARG A C 1
ATOM 1489 O O . ARG A 1 197 ? -6.350 6.260 24.421 1.00 77.50 197 ARG A O 1
ATOM 1496 N N . LYS A 1 198 ? -6.352 6.155 22.176 1.00 71.38 198 LYS A N 1
ATOM 1497 C CA . LYS A 1 198 ? -7.679 6.766 22.004 1.00 71.38 198 LYS A CA 1
ATOM 1498 C C . LYS A 1 198 ? -8.810 5.872 22.524 1.00 71.38 198 LYS A C 1
ATOM 1500 O O . LYS A 1 198 ? -9.787 6.363 23.086 1.00 71.38 198 LYS A O 1
ATOM 1505 N N . VAL A 1 199 ? -8.654 4.559 22.376 1.00 65.75 199 VAL A N 1
ATOM 1506 C CA . VAL A 1 199 ? -9.582 3.565 22.934 1.00 65.75 199 VAL A CA 1
ATOM 1507 C C . VAL A 1 199 ? -9.521 3.566 24.461 1.00 65.75 199 VAL A C 1
ATOM 1509 O O . VAL A 1 199 ? -10.571 3.600 25.089 1.00 65.75 199 VAL A O 1
ATOM 1512 N N . LYS A 1 200 ? -8.313 3.620 25.046 1.00 64.44 200 LYS A N 1
ATOM 1513 C CA . LYS A 1 200 ? -8.110 3.727 26.502 1.00 64.44 200 LYS A CA 1
ATOM 1514 C C . LYS A 1 200 ? -8.650 5.027 27.093 1.00 64.44 200 LYS A C 1
ATOM 1516 O O . LYS A 1 200 ? -9.294 4.969 28.126 1.00 64.44 200 LYS A O 1
ATOM 1521 N N . GLY A 1 201 ? -8.401 6.176 26.460 1.00 59.28 201 GLY A N 1
ATOM 1522 C CA . GLY A 1 201 ? -8.865 7.476 26.965 1.00 59.28 201 GLY A CA 1
ATOM 1523 C C . GLY A 1 201 ? -10.382 7.511 27.156 1.00 59.28 201 GLY A C 1
ATOM 1524 O O . GLY A 1 201 ? -10.853 7.820 28.236 1.00 59.28 201 GLY A O 1
ATOM 1525 N N . GLY A 1 202 ? -11.138 7.019 26.169 1.00 56.19 202 GLY A N 1
ATOM 1526 C CA . GLY A 1 202 ? -12.597 6.930 26.288 1.00 56.19 202 GLY A CA 1
ATOM 1527 C C . GLY A 1 202 ? -13.131 5.853 27.243 1.00 56.19 202 GLY A C 1
ATOM 1528 O O . GLY A 1 202 ? -14.343 5.742 27.356 1.00 56.19 202 GLY A O 1
ATOM 1529 N N . TYR A 1 203 ? -12.273 5.040 27.872 1.00 48.81 203 TYR A N 1
ATOM 1530 C CA . TYR A 1 203 ? -12.660 4.126 28.959 1.00 48.81 203 TYR A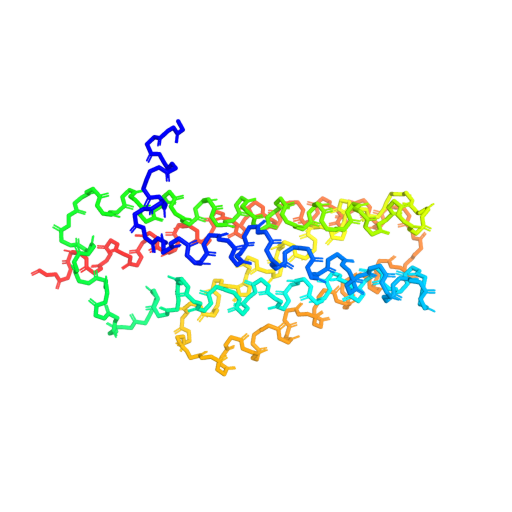 CA 1
ATOM 1531 C C . TYR A 1 203 ? -12.540 4.786 30.338 1.00 48.81 203 TYR A C 1
ATOM 1533 O O . TYR A 1 203 ? -13.257 4.408 31.252 1.00 48.81 203 TYR A O 1
ATOM 1541 N N . TYR A 1 204 ? -11.624 5.750 30.488 1.00 50.12 204 TYR A N 1
ATOM 1542 C CA . TYR A 1 204 ? -11.399 6.478 31.743 1.00 50.12 204 TYR A CA 1
ATOM 1543 C C . TYR A 1 204 ? -12.189 7.793 31.834 1.00 50.12 204 TYR A C 1
ATOM 1545 O O . TYR A 1 204 ? -12.203 8.403 32.896 1.00 50.12 204 TYR A O 1
ATOM 1553 N N . ASP A 1 205 ? -12.825 8.216 30.737 1.00 47.69 205 ASP A N 1
ATOM 1554 C CA . ASP A 1 205 ? -13.747 9.362 30.693 1.00 47.69 205 ASP A CA 1
ATOM 1555 C C . ASP A 1 205 ? -15.214 8.964 31.017 1.00 47.69 205 ASP A C 1
ATOM 1557 O O . ASP A 1 205 ? -16.118 9.779 30.829 1.00 47.69 205 ASP A O 1
ATOM 1561 N N . GLN A 1 206 ? -15.458 7.720 31.464 1.00 44.97 206 GLN A N 1
ATOM 1562 C CA . GLN A 1 206 ? -16.718 7.264 32.083 1.00 44.97 206 GLN A CA 1
ATOM 1563 C C . GLN A 1 206 ? -16.571 7.244 33.604 1.00 44.97 206 GLN A C 1
ATOM 1565 O O . GLN A 1 206 ? -17.554 7.614 34.281 1.00 44.97 206 GLN A O 1
#

Mean predicted aligned error: 8.23 Å

Organism: NCBI:txid2044587

pLDDT: mean 78.32, std 14.97, range [41.28, 93.88]

Secondary structure (DSSP, 8-state):
-HHHHHHHHHHS-HHHHHIIIIIHHHHHHHHHHHHHHHHTHHHHHHHHHHHHHHHHHHHHHHHTTTTSS--GGGHHHHT-HHHHHHHHHHHHHHHHHHHHHHHHHHHHHHHHHT--S-HHHHHHHHHHHHHHHHHHHHHH-SHHHHHHHHHHHHHHHHHHHHHHHHH--HHHHHHHHHHHHHHHHHHHHHHHHHHHHHHHHHHH--

Foldseek 3Di:
DVVLVVLLVVQDDPVLCCCQVPVVLVVLLVVLLVQCVVPPPVSLLVSLLVLLLSLLLSLLVRQQQLQPPDDPVLVVLLVDPVSLVSVLSNLLVSLVSLLCSLLVSSVSSCVSSVHPDCRLLSSLLSSLLSLQLNLQRNNVRDSVSSNVSSNVSSVSSSVLVVVVVVVPDPVVVVVSSVVSVVSNVVSSCCSSVVSSVSSVVVSVVD

Solvent-accessible surface area (backbone atoms only — not comparable to full-atom values): 10641 Å² total; per-residue (Å²): 109,71,67,50,52,51,43,40,54,74,79,45,54,73,66,54,50,49,42,62,73,48,48,47,52,52,52,50,37,55,51,24,44,55,40,25,74,76,51,44,76,62,13,53,51,52,34,38,22,52,50,23,26,52,55,20,51,57,40,51,78,81,45,44,20,73,59,35,97,82,38,80,83,48,58,78,38,53,79,35,82,66,38,53,57,33,52,53,39,35,54,52,50,50,53,52,46,49,46,51,50,35,45,52,43,47,45,55,40,30,62,72,69,72,56,85,87,56,54,70,49,51,25,33,44,26,35,35,36,24,55,48,30,37,54,56,30,19,52,59,46,41,71,68,45,22,51,54,39,15,51,52,32,19,51,50,38,46,52,57,52,49,55,49,63,73,62,74,41,69,70,58,47,55,52,48,40,55,50,32,50,51,46,34,55,49,46,52,53,48,50,52,52,52,53,52,49,58,53,51,52,68,54,74,76,112

Nearest PDB structures (foldseek):
  7xge-assembly3_E  TM=2.903E-01  e=5.752E+00  synthetic construct
  8t1h-assembly1_B  TM=2.352E-01  e=4.184E+00  Homo sapiens

Sequence (206 aa):
MKKKIKSYLVFSSFSYKVCIFLLMPAVLVGIGIGIVSIFGELGLTATAMLLTMAEILSDHWLFSGLMAKESERMEVLRTSGMGMEIMKNALILDLLRKLLTAFGILAVCELYAGHWGGLLLMAMVSYVFSAAGTFLARYGGGLAVNVCIGQISAFLVLGCLFCVFQSGSWRFRVGFELLFLALGVLASVLTVSKAMRKVKGGYYDQ